Protein 1VPQ (pdb70)

Nearest PDB structures (foldseek):
  1vpq-assembly1_A  TM=1.004E+00  e=6.801E-57  Thermotoga maritima MSB8
  1ztv-assembly1_B  TM=8.414E-01  e=6.116E-22  Enterococcus faecalis V583
  1vpy-assembly1_A  TM=8.300E-01  e=2.290E-19  Enterococcus faecalis V583
  5zfs-assembly1_B  TM=4.602E-01  e=1.766E-02  Arthrobacter globiformis
  1svw-assembly2_B  TM=2.614E-01  e=6.737E-01  Bacillus subtilis

Radius of gyration: 17.65 Å; Cα contacts (8 Å, |Δi|>4): 467; chains: 1; bounding box: 38×47×42 Å

Sequence (260 aa):
HMVYVGTSGFSFEDWKGVVYPEHLKPSQFLKYYWAVLGFRIVELNFTYYTQPSWRSFVQMLRKTPPDFYFTVKTPGSVTHVLWKEGKDPKEDMENFTRQIEPLIEEQRLKMTLAQFPFSFKFSRKNVEYLEKLRESYPYELAVEFRHYSWDREETYEFLRNHGITFVVVDEPKLPGLFPYRPITTTDYAYFRFHGRNERWFEAEGEERYDYLYSEEELKTLFEDVVELSRRVKETYVFFNNCYKGQAAINALQFKKMLEE

B-factor: mean 32.44, std 4.58, range [10.15, 50.49]

Organism: Thermotoga maritima (strain ATCC 43589 / DSM 3109 / JCM 10099 / NBRC 100826 / MSB8) (NCBI:txid243274)

Solvent-accessible surface area: 12023 Å² total; per-residue (Å²): 141,97,33,14,11,0,0,16,13,4,29,55,112,71,0,47,44,70,21,3,59,115,174,29,78,79,94,33,3,3,134,48,0,61,52,92,18,28,2,100,0,0,6,7,63,46,28,230,182,42,127,12,47,67,60,57,0,53,132,43,4,114,128,12,36,122,66,2,39,0,0,1,48,6,44,44,33,0,7,69,60,20,35,119,99,67,112,77,0,27,132,51,0,107,97,17,20,62,81,3,53,52,2,37,126,107,142,25,22,43,1,0,0,0,10,0,19,75,50,0,96,50,43,181,61,16,34,75,8,1,58,63,0,43,126,14,1,100,77,74,0,0,0,0,2,20,11,134,30,1,47,104,103,88,2,8,89,25,0,117,120,57,39,0,0,2,1,0,1,1,3,4,123,46,118,20,12,4,40,39,94,53,57,36,11,34,57,42,1,0,0,4,0,1,0,58,24,148,87,4,99,128,25,141,62,61,87,65,34,61,54,85,3,52,61,142,26,0,46,89,6,42,55,44,0,52,59,20,8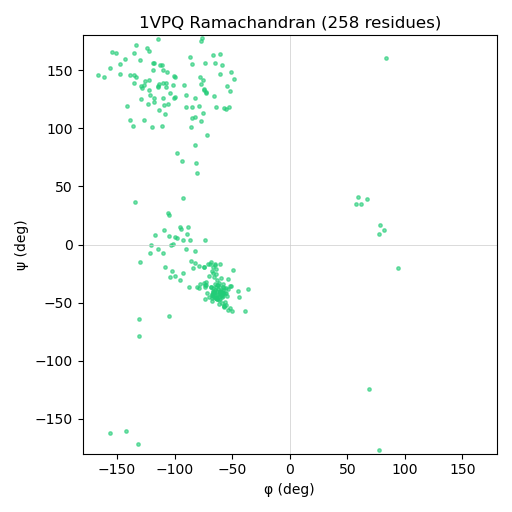,106,75,3,120,33,0,2,0,0,0,16,0,2,50,114,0,33,0,0,61,0,0,45,63,0,49,124,33,40,132,152

Foldseek 3Di:
DAEFFDAADQQDLLCDVPVNDVPDDSLCRVVCRCVPLNGQEYEYEADPPDPDHLVSCVVVVVVPDLRHAYEYEQDCCLAENCLVVVHFCQVSLVVVCVSCVVVVVSVRYDEYEREHDLPQADDPSSLVNVVSVLVSHPDAAEYHYFFCNQPDDVNLVSCLVSQHWYEQEAEAPDPGTHDGDLDGSHQEHEYEYQAHPPCLVPDDDLVNLQHADDPVVLVVVLVSQVVVCVSHPYYYYYYHSPRSHRRSVSSSSNVVVVVD

CATH classification: 3.20.20.410

Secondary structure (DSSP, 8-state):
-EEEEEEB-S--STTBTTTB-TT--GGGHHHHHHHTS---EEEE---SSSSS-HHHHHHHHTTS-TT-EEEEEPPHHHHHTHHHHT--SHHHHHHHHHHHHHHHHTT-EEEEEEE--TT----HHHHHHHHHHHHH--S-EEEE--BGGG-SHHHHHHHHHHTPEEEEEE----TTB-------SSSEEEEEE----TTTTT--GGGTT-----HHHHHHHHHHHHHHHTTSSEEEEEE---GGGHHHHHHHHHHHHHH-

Structure (mmCIF, N/CA/C/O backbone):
data_1VPQ
#
_entry.id   1VPQ
#
_cell.length_a   53.286
_cell.length_b   136.238
_cell.length_c   80.461
_cell.angle_alpha   90.00
_cell.angle_beta   90.00
_cell.angle_gamma   90.00
#
_symmetry.space_group_name_H-M   'C 2 2 21'
#
loop_
_entity.id
_entity.type
_entity.pdbx_description
1 polymer 'hypothetical protein TM1631'
2 non-polymer 'SULFATE ION'
3 water water
#
loop_
_atom_site.group_PDB
_atom_site.id
_atom_site.type_symbol
_atom_site.label_atom_id
_atom_site.label_alt_id
_atom_site.label_comp_id
_atom_site.label_asym_id
_atom_site.label_entity_id
_atom_site.label_seq_id
_atom_site.pdbx_PDB_ins_code
_atom_site.Cartn_x
_atom_site.Cartn_y
_atom_site.Cartn_z
_atom_site.occupancy
_atom_site.B_iso_or_equiv
_atom_site.auth_seq_id
_atom_site.auth_comp_id
_atom_site.auth_asym_id
_atom_site.auth_atom_id
_atom_site.pdbx_PDB_model_num
ATOM 1 N N . HIS A 1 12 ? 41.217 10.288 0.071 1.00 34.51 0 HIS A N 1
ATOM 2 C CA . HIS A 1 12 ? 40.360 10.773 -1.075 1.00 34.50 0 HIS A CA 1
ATOM 3 C C . HIS A 1 12 ? 38.914 10.263 -1.006 1.00 34.07 0 HIS A C 1
ATOM 4 O O . HIS A 1 12 ? 38.280 9.998 -2.030 1.00 34.19 0 HIS A O 1
ATOM 11 N N . MET A 1 13 ? 38.404 10.159 0.215 1.00 33.43 1 MET A N 1
ATOM 12 C CA . MET A 1 13 ? 37.059 9.678 0.487 1.00 33.13 1 MET A CA 1
ATOM 13 C C . MET A 1 13 ? 36.015 10.360 -0.405 1.00 32.26 1 MET A C 1
ATOM 14 O O . MET A 1 13 ? 36.123 11.546 -0.693 1.00 31.89 1 MET A O 1
ATOM 19 N N . VAL A 1 14 ? 35.012 9.604 -0.846 1.00 31.38 2 VAL A N 1
ATOM 20 C CA . VAL A 1 14 ? 33.837 10.188 -1.489 1.00 30.86 2 VAL A CA 1
ATOM 21 C C . VAL A 1 14 ? 32.606 9.866 -0.643 1.00 30.53 2 VAL A C 1
ATOM 22 O O . VAL A 1 14 ? 32.370 8.711 -0.329 1.00 30.37 2 VAL A O 1
ATOM 26 N N . TYR A 1 15 ? 31.843 10.890 -0.267 1.00 30.37 3 TYR A N 1
ATOM 27 C CA . TYR A 1 15 ? 30.586 10.708 0.485 1.00 30.25 3 TYR A CA 1
ATOM 28 C C . TYR A 1 15 ? 29.371 10.991 -0.387 1.00 30.18 3 TYR A C 1
ATOM 29 O O . TYR A 1 15 ? 29.123 12.139 -0.760 1.00 30.36 3 TYR A O 1
ATOM 38 N N . VAL A 1 16 ? 28.603 9.954 -0.689 1.00 30.17 4 VAL A N 1
ATOM 39 C CA . VAL A 1 16 ? 27.332 10.132 -1.398 1.00 30.19 4 VAL A CA 1
ATOM 40 C C . VAL A 1 16 ? 26.136 10.058 -0.430 1.00 30.42 4 VAL A C 1
ATOM 41 O O . VAL A 1 16 ? 26.087 9.215 0.480 1.00 30.32 4 VAL A O 1
ATOM 45 N N . GLY A 1 17 ? 25.189 10.968 -0.639 1.00 30.52 5 GLY A N 1
ATOM 46 C CA . GLY A 1 17 ? 23.923 10.971 0.072 1.00 30.58 5 GLY A CA 1
ATOM 47 C C . GLY A 1 17 ? 22.862 11.704 -0.729 1.00 30.85 5 GLY A C 1
ATOM 48 O O . GLY A 1 17 ? 23.010 11.898 -1.936 1.00 30.45 5 GLY A O 1
ATOM 49 N N . THR A 1 18 ? 21.788 12.097 -0.048 1.00 31.28 6 THR A N 1
ATOM 50 C CA . THR A 1 18 ? 20.683 12.837 -0.659 1.00 31.71 6 THR A CA 1
ATOM 51 C C . THR A 1 18 ? 20.446 14.185 0.029 1.00 31.97 6 THR A C 1
ATOM 52 O O . THR A 1 18 ? 20.960 14.448 1.117 1.00 31.55 6 THR A O 1
ATOM 56 N N . SER A 1 19 ? 19.660 15.036 -0.626 1.00 32.55 7 SER A N 1
ATOM 57 C CA . SER A 1 19 ? 19.251 16.311 -0.041 1.00 33.08 7 SER A CA 1
ATOM 58 C C . SER A 1 19 ? 18.014 16.066 0.801 1.00 33.30 7 SER A C 1
ATOM 59 O O . SER A 1 19 ? 16.905 15.949 0.275 1.00 33.17 7 SER A O 1
ATOM 62 N N . GLY A 1 20 ? 18.220 15.981 2.110 1.00 33.54 8 GLY A N 1
ATOM 63 C CA . GLY A 1 20 ? 17.157 15.630 3.039 1.00 33.84 8 GLY A CA 1
ATOM 64 C C . GLY A 1 20 ? 16.987 14.126 3.130 1.00 34.01 8 GLY A C 1
ATOM 65 O O . GLY A 1 20 ? 17.432 13.376 2.254 1.00 34.09 8 GLY A O 1
ATOM 66 N N . PHE A 1 21 ? 16.355 13.699 4.214 1.00 34.19 9 PHE A N 1
ATOM 67 C CA . PHE A 1 21 ? 16.019 12.293 4.449 1.00 34.19 9 PHE A CA 1
ATOM 68 C C . PHE A 1 21 ? 14.548 12.104 4.848 1.00 34.17 9 PHE A C 1
ATOM 69 O O . PHE A 1 21 ? 14.044 10.990 4.815 1.00 34.42 9 PHE A O 1
ATOM 77 N N . SER A 1 22 ? 13.877 13.189 5.233 1.00 34.26 10 SER A N 1
ATOM 78 C CA . SER A 1 22 ? 12.560 13.126 5.870 1.00 34.22 10 SER A CA 1
ATOM 79 C C . SER A 1 22 ? 11.439 13.376 4.862 1.00 34.25 10 SER A C 1
ATOM 80 O O . SER A 1 22 ? 10.881 14.470 4.790 1.00 34.18 10 SER A O 1
ATOM 83 N N . PHE A 1 23 ? 11.125 12.341 4.085 1.00 34.41 11 PHE A N 1
ATOM 84 C CA . PHE A 1 23 ? 10.082 12.394 3.057 1.00 34.37 11 PHE A CA 1
ATOM 85 C C . PHE A 1 23 ? 9.119 11.221 3.217 1.00 34.30 11 PHE A C 1
ATOM 86 O O . PHE A 1 23 ? 9.550 10.092 3.444 1.00 34.44 11 PHE A O 1
ATOM 94 N N . GLU A 1 24 ? 7.822 11.495 3.091 1.00 34.11 12 GLU A N 1
ATOM 95 C CA . GLU A 1 24 ? 6.787 10.457 3.107 1.00 34.04 12 GLU A CA 1
ATOM 96 C C . GLU A 1 24 ? 6.661 9.770 1.739 1.00 33.64 12 GLU A C 1
ATOM 97 O O . GLU A 1 24 ? 6.400 8.574 1.668 1.00 33.44 12 GLU A O 1
ATOM 103 N N . ASP A 1 25 ? 6.820 10.548 0.668 1.00 33.30 13 ASP A N 1
ATOM 104 C CA . ASP A 1 25 ? 7.062 10.039 -0.698 1.00 33.09 13 ASP A CA 1
ATOM 105 C C . ASP A 1 25 ? 7.943 8.783 -0.765 1.00 32.59 13 ASP A C 1
ATOM 106 O O . ASP A 1 25 ? 7.703 7.913 -1.610 1.00 32.57 13 ASP A O 1
ATOM 111 N N . TRP A 1 26 ? 8.973 8.724 0.090 1.00 31.73 14 TRP A N 1
ATOM 112 C CA . TRP A 1 26 ? 9.939 7.607 0.114 1.00 31.40 14 TRP A CA 1
ATOM 113 C C . TRP A 1 26 ? 9.389 6.302 0.729 1.00 31.18 14 TRP A C 1
ATOM 114 O O . TRP A 1 26 ? 9.948 5.227 0.502 1.00 30.63 14 TRP A O 1
ATOM 125 N N . LYS A 1 27 ? 8.307 6.393 1.503 1.00 31.12 15 LYS A N 1
ATOM 126 C CA . LYS A 1 27 ? 7.645 5.199 2.031 1.00 31.16 15 LYS A CA 1
ATOM 127 C C . LYS A 1 27 ? 7.034 4.381 0.896 1.00 31.23 15 LYS A C 1
ATOM 128 O O . LYS A 1 27 ? 6.265 4.916 0.091 1.00 31.63 15 LYS A O 1
ATOM 133 N N . GLY A 1 28 ? 7.354 3.086 0.857 1.00 31.05 16 GLY A N 1
ATOM 134 C CA . GLY A 1 28 ? 6.913 2.198 -0.226 1.00 30.97 16 GLY A CA 1
ATOM 135 C C . GLY A 1 28 ? 7.734 2.356 -1.498 1.00 31.02 16 GLY A C 1
ATOM 136 O O . GLY A 1 28 ? 7.308 1.938 -2.587 1.00 30.75 16 GLY A O 1
ATOM 137 N N . VAL A 1 29 ? 8.907 2.974 -1.349 1.00 30.95 17 VAL A N 1
ATOM 138 C CA . VAL A 1 29 ? 9.857 3.161 -2.430 1.00 30.74 17 VAL A CA 1
ATOM 139 C C . VAL A 1 29 ? 11.204 2.702 -1.882 1.00 30.84 17 VAL A C 1
ATOM 140 O O . VAL A 1 29 ? 11.612 1.581 -2.157 1.00 30.71 17 VAL A O 1
ATOM 144 N N . VAL A 1 30 ? 11.865 3.535 -1.081 1.00 31.00 18 VAL A N 1
ATOM 145 C CA . VAL A 1 30 ? 13.111 3.126 -0.405 1.00 31.36 18 VAL A CA 1
ATOM 146 C C . VAL A 1 30 ? 12.946 2.925 1.093 1.00 31.42 18 VAL A C 1
ATOM 147 O O . VAL A 1 30 ? 13.782 2.278 1.723 1.00 31.86 18 VAL A O 1
ATOM 151 N N . TYR A 1 31 ? 11.892 3.495 1.667 1.00 31.40 19 TYR A N 1
ATOM 152 C CA . TYR A 1 31 ? 11.530 3.219 3.053 1.00 31.37 19 TYR A CA 1
ATOM 153 C C . TYR A 1 31 ? 10.398 2.188 3.088 1.00 31.51 19 TYR A C 1
ATOM 154 O O . TYR A 1 31 ? 9.506 2.209 2.226 1.00 31.44 19 TYR A O 1
ATOM 163 N N . PRO A 1 32 ? 10.411 1.293 4.100 1.00 31.45 20 PRO A N 1
ATOM 164 C CA . PRO A 1 32 ? 9.300 0.366 4.218 1.00 31.43 20 PRO A CA 1
ATOM 165 C C . PRO A 1 32 ? 7.998 1.128 4.413 1.00 31.53 20 PRO A C 1
ATOM 166 O O . PRO A 1 32 ? 7.991 2.193 5.032 1.00 31.36 20 PRO A O 1
ATOM 170 N N . GLU A 1 33 ? 6.915 0.583 3.873 1.00 31.78 21 GLU A N 1
ATOM 171 C CA . GLU A 1 33 ? 5.588 1.191 3.978 1.00 32.04 21 GLU A CA 1
ATOM 172 C C . GLU A 1 33 ? 5.281 1.704 5.384 1.00 32.20 21 GLU A C 1
ATOM 173 O O . GLU A 1 33 ? 4.796 2.821 5.557 1.00 32.11 21 GLU A O 1
ATOM 179 N N . HIS A 1 34 ? 5.592 0.878 6.380 1.00 32.51 22 HIS A N 1
ATOM 180 C CA . HIS A 1 34 ? 5.172 1.116 7.758 1.00 32.73 22 HIS A CA 1
ATOM 181 C C . HIS A 1 34 ? 6.311 1.595 8.676 1.00 32.40 22 HIS A C 1
ATOM 182 O O . HIS A 1 34 ? 6.254 1.379 9.895 1.00 32.27 22 HIS A O 1
ATOM 189 N N . LEU A 1 35 ? 7.325 2.251 8.099 1.00 31.94 23 LEU A N 1
ATOM 190 C CA . LEU A 1 35 ? 8.394 2.883 8.888 1.00 31.49 23 LEU A CA 1
ATOM 191 C C . LEU A 1 35 ? 7.865 4.168 9.539 1.00 31.25 23 LEU A C 1
ATOM 192 O O . LEU A 1 35 ? 7.183 4.956 8.892 1.00 31.30 23 LEU A O 1
ATOM 197 N N . LYS A 1 36 ? 8.142 4.359 10.828 1.00 30.81 24 LYS A N 1
ATOM 198 C CA . LYS A 1 36 ? 7.741 5.591 11.518 1.00 30.37 24 LYS A CA 1
ATOM 199 C C . LYS A 1 36 ? 8.714 6.694 11.129 1.00 30.08 24 LYS A C 1
ATOM 200 O O . LYS A 1 36 ? 9.903 6.411 10.939 1.00 30.14 24 LYS A O 1
ATOM 203 N N . PRO A 1 37 ? 8.223 7.946 10.996 1.00 29.65 25 PRO A N 1
ATOM 204 C CA . PRO A 1 37 ? 9.087 9.062 10.589 1.00 29.36 25 PRO A CA 1
ATOM 205 C C . PRO A 1 37 ? 10.259 9.327 11.539 1.00 29.17 25 PRO A C 1
ATOM 206 O O . PRO A 1 37 ? 11.314 9.800 11.106 1.00 28.86 25 PRO A O 1
ATOM 210 N N . SER A 1 38 ? 10.069 9.005 12.816 1.00 29.02 26 SER A N 1
ATOM 211 C CA . SER A 1 38 ? 11.127 9.129 13.825 1.00 29.00 26 SER A CA 1
ATOM 212 C C . SER A 1 38 ? 12.283 8.138 13.626 1.00 28.86 26 SER A C 1
ATOM 213 O O . SER A 1 38 ? 13.343 8.305 14.224 1.00 28.84 26 SER A O 1
ATOM 216 N N . GLN A 1 39 ? 12.068 7.110 12.801 1.00 28.79 27 GLN A N 1
ATOM 217 C CA . GLN A 1 39 ? 13.110 6.127 12.465 1.00 28.59 27 GLN A CA 1
ATOM 218 C C . GLN A 1 39 ? 13.678 6.319 11.054 1.00 28.41 27 GLN A C 1
ATOM 219 O O . GLN A 1 39 ? 14.460 5.496 10.586 1.00 28.19 27 GLN A O 1
ATOM 221 N N . PHE A 1 40 ? 13.289 7.408 10.390 1.00 28.38 28 PHE A N 1
ATOM 222 C CA . PHE A 1 40 ? 13.775 7.718 9.043 1.00 28.43 28 PHE A CA 1
ATOM 223 C C . PHE A 1 40 ? 15.289 7.905 9.014 1.00 28.38 28 PHE A C 1
ATOM 224 O O . PHE A 1 40 ? 15.967 7.371 8.136 1.00 28.39 28 PHE A O 1
ATOM 232 N N . LEU A 1 41 ? 15.810 8.689 9.9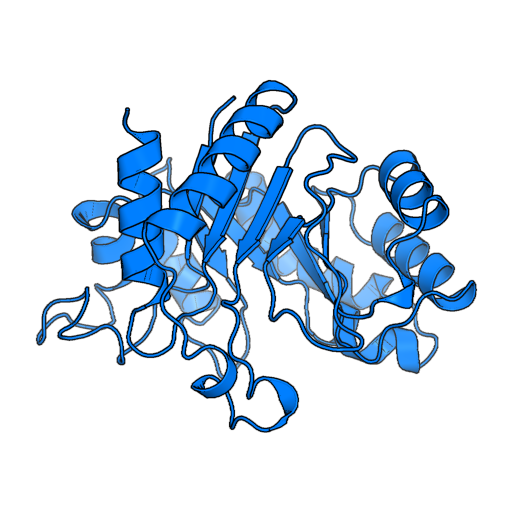53 1.00 28.26 29 LEU A N 1
ATOM 233 C CA . LEU A 1 41 ? 17.237 8.991 9.968 1.00 28.24 29 LEU A CA 1
ATOM 234 C C . LEU A 1 41 ? 18.068 7.738 10.263 1.00 28.03 29 LEU A C 1
ATOM 235 O O . LEU A 1 41 ? 19.074 7.506 9.611 1.00 27.43 29 LEU A O 1
ATOM 240 N N . LYS A 1 42 ? 17.639 6.945 11.243 1.00 28.19 30 LYS A N 1
ATOM 241 C CA . LYS A 1 42 ? 18.309 5.683 11.556 1.00 28.44 30 LYS A CA 1
ATOM 242 C C . LYS A 1 42 ? 18.297 4.736 10.355 1.00 28.59 30 LYS A C 1
ATOM 243 O O . LYS A 1 42 ? 19.317 4.123 10.042 1.00 28.60 30 LYS A O 1
ATOM 249 N N . TYR A 1 43 ? 17.153 4.636 9.681 1.00 28.65 31 TYR A N 1
ATOM 250 C CA . TYR A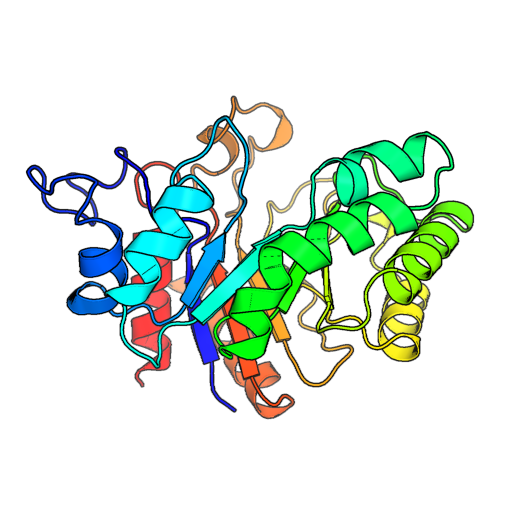 1 43 ? 17.037 3.798 8.484 1.00 28.94 31 TYR A CA 1
ATOM 251 C C . TYR A 1 43 ? 17.942 4.299 7.361 1.00 28.91 31 TYR A C 1
ATOM 252 O O . TYR A 1 43 ? 18.551 3.511 6.646 1.00 29.20 31 TYR A O 1
ATOM 261 N N . TYR A 1 44 ? 18.011 5.614 7.215 1.00 28.81 32 TYR A N 1
ATOM 262 C CA . TYR A 1 44 ? 18.878 6.262 6.240 1.00 28.63 32 TYR A CA 1
ATOM 263 C C . TYR A 1 44 ? 20.365 5.856 6.392 1.00 28.74 32 TYR A C 1
ATOM 264 O O . TYR A 1 44 ? 20.989 5.426 5.419 1.00 28.50 32 TYR A O 1
ATOM 273 N N . TRP A 1 45 ? 20.922 5.977 7.599 1.00 28.89 33 TRP A N 1
ATOM 274 C CA . TRP A 1 45 ? 22.353 5.678 7.815 1.00 29.03 33 TRP A CA 1
ATOM 275 C C . TRP A 1 45 ? 22.660 4.210 8.139 1.00 29.04 33 TRP A C 1
ATOM 276 O O . TRP A 1 45 ? 23.707 3.694 7.719 1.00 29.02 33 TRP A O 1
ATOM 287 N N . ALA A 1 46 ? 21.776 3.549 8.890 1.00 28.76 34 ALA A N 1
ATOM 288 C CA . ALA A 1 46 ? 22.027 2.170 9.349 1.00 28.65 34 ALA A CA 1
ATOM 289 C C . ALA A 1 46 ? 21.760 1.115 8.277 1.00 28.63 34 ALA A C 1
ATOM 290 O O . ALA A 1 46 ? 22.488 0.130 8.186 1.00 28.69 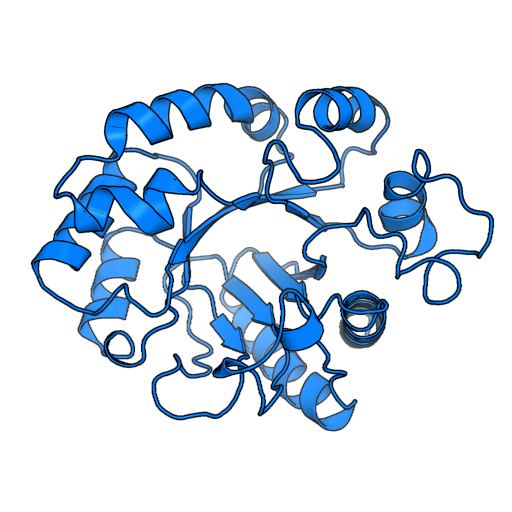34 ALA A O 1
ATOM 292 N N . VAL A 1 47 ? 20.720 1.332 7.476 1.00 28.79 35 VAL A N 1
ATOM 293 C CA . VAL A 1 47 ? 20.275 0.361 6.471 1.00 28.94 35 VAL A CA 1
ATOM 294 C C . VAL A 1 47 ? 20.672 0.790 5.051 1.00 29.28 35 VAL A C 1
ATOM 295 O O . VAL A 1 47 ? 21.430 0.091 4.389 1.00 29.40 35 VAL A O 1
ATOM 299 N N . LEU A 1 48 ? 20.178 1.935 4.585 1.00 29.75 36 LEU A N 1
ATOM 300 C CA . LEU A 1 48 ? 20.542 2.432 3.250 1.00 30.05 36 LEU A CA 1
ATOM 301 C C . LEU A 1 48 ? 22.034 2.766 3.141 1.00 30.27 36 LEU A C 1
ATOM 302 O O . LEU A 1 48 ? 22.579 2.826 2.039 1.00 30.59 36 LEU A O 1
ATOM 307 N N . GLY A 1 49 ? 22.690 2.992 4.276 1.00 30.37 37 GLY A N 1
ATOM 308 C CA . GLY A 1 49 ? 24.163 3.031 4.331 1.00 30.28 37 GLY A CA 1
ATOM 309 C C . GLY A 1 49 ? 24.809 4.342 3.919 1.00 30.33 37 GLY A C 1
ATOM 310 O O . GLY A 1 49 ? 26.023 4.408 3.722 1.00 30.18 37 GLY A O 1
ATOM 311 N N . PHE A 1 50 ? 24.001 5.389 3.795 1.00 30.33 38 PHE A N 1
ATOM 312 C CA . PHE A 1 50 ? 24.511 6.726 3.504 1.00 30.38 38 PHE A CA 1
ATOM 313 C C . PHE A 1 50 ? 25.206 7.320 4.726 1.00 30.70 38 PHE A C 1
ATOM 314 O O . PHE A 1 50 ? 24.639 7.322 5.819 1.00 31.10 38 PHE A O 1
ATOM 322 N N . ARG A 1 51 ? 26.416 7.844 4.525 1.00 30.73 39 ARG A N 1
ATOM 323 C CA . ARG A 1 51 ? 27.238 8.393 5.607 1.00 30.71 39 ARG A CA 1
ATOM 324 C C . ARG A 1 51 ? 27.170 9.925 5.682 1.00 30.03 39 ARG A C 1
ATOM 325 O O . ARG A 1 51 ? 27.890 10.550 6.450 1.00 29.53 39 ARG A O 1
ATOM 333 N N . ILE A 1 52 ? 26.299 10.523 4.876 1.00 29.78 40 ILE A N 1
ATOM 334 C CA . ILE A 1 52 ? 26.180 11.974 4.806 1.00 29.29 40 ILE A CA 1
ATOM 335 C C . ILE A 1 52 ? 24.791 12.352 4.296 1.00 29.20 40 ILE A C 1
ATOM 336 O O . ILE A 1 52 ? 24.153 11.581 3.571 1.00 29.00 40 ILE A O 1
ATOM 341 N N . VAL A 1 53 ? 24.327 13.530 4.697 1.00 28.87 41 VAL A N 1
ATOM 342 C CA . VAL A 1 53 ? 23.084 14.084 4.181 1.00 28.89 41 VAL A CA 1
ATOM 343 C C . VAL A 1 53 ? 23.232 15.599 4.143 1.00 28.98 41 VAL A C 1
ATOM 344 O O . VAL A 1 53 ? 23.926 16.176 4.972 1.00 28.99 41 VAL A O 1
ATOM 348 N N . GLU A 1 54 ? 22.604 16.224 3.154 1.00 29.19 42 GLU A N 1
ATOM 349 C CA . GLU A 1 54 ? 22.600 17.673 2.999 1.00 29.08 42 GLU A CA 1
ATOM 350 C C . GLU A 1 54 ? 21.274 18.224 3.517 1.00 29.35 42 GLU A C 1
ATOM 351 O O . GLU A 1 54 ? 20.214 17.795 3.078 1.00 28.81 42 GLU A O 1
ATOM 357 N N . LEU A 1 55 ? 21.342 19.190 4.433 1.00 29.92 43 LEU A N 1
ATOM 358 C CA . LEU A 1 55 ? 20.149 19.690 5.121 1.00 30.25 43 LEU A CA 1
ATOM 359 C C . LEU A 1 55 ? 19.851 21.176 4.893 1.00 30.55 43 LEU A C 1
ATOM 360 O O . LEU A 1 55 ? 20.745 21.985 4.662 1.00 30.47 43 LEU A O 1
ATOM 365 N N . ASN A 1 56 ? 18.564 21.505 4.953 1.00 30.87 44 ASN A N 1
ATOM 366 C CA . ASN A 1 56 ? 18.098 22.878 4.891 1.00 31.09 44 ASN A CA 1
ATOM 367 C C . ASN A 1 56 ? 17.026 23.076 5.951 1.00 31.35 44 ASN A C 1
ATOM 368 O O . ASN A 1 56 ? 15.874 22.674 5.771 1.00 31.46 44 ASN A O 1
ATOM 373 N N . PHE A 1 57 ? 17.418 23.701 7.056 1.00 31.62 45 PHE A N 1
ATOM 374 C CA . PHE A 1 57 ? 16.527 23.897 8.187 1.00 31.68 45 PHE A CA 1
ATOM 375 C C . PHE A 1 57 ? 15.691 25.134 7.980 1.00 31.99 45 PHE A C 1
ATOM 376 O O . PHE A 1 57 ? 16.219 26.235 7.864 1.00 32.20 45 PHE A O 1
ATOM 384 N N . THR A 1 58 ? 14.382 24.939 7.916 1.00 32.37 46 THR A N 1
ATOM 385 C CA . THR A 1 58 ? 13.439 26.043 7.856 1.00 32.62 46 THR A CA 1
ATOM 386 C C . THR A 1 58 ? 12.355 25.771 8.894 1.00 33.13 46 THR A C 1
ATOM 387 O O . THR A 1 58 ? 12.481 24.842 9.693 1.00 33.15 46 THR A O 1
ATOM 391 N N . TYR A 1 59 ? 11.295 26.574 8.880 1.00 33.78 47 TYR A N 1
ATOM 392 C CA . TYR A 1 59 ? 10.140 26.350 9.752 1.00 34.28 47 TYR A CA 1
ATOM 393 C C . TYR A 1 59 ? 9.019 25.622 9.013 1.00 34.47 47 TYR A C 1
ATOM 394 O O . TYR A 1 59 ? 7.928 25.451 9.548 1.00 34.54 47 TYR A O 1
ATOM 403 N N . TYR A 1 60 ? 9.297 25.210 7.779 1.00 34.88 48 TYR A N 1
ATOM 404 C CA . TYR A 1 60 ? 8.375 24.394 6.982 1.00 35.19 48 TYR A CA 1
ATOM 405 C C . TYR A 1 60 ? 8.981 23.044 6.581 1.00 35.51 48 TYR A C 1
ATOM 406 O O . TYR A 1 60 ? 8.313 22.243 5.932 1.00 35.62 48 TYR A O 1
ATOM 415 N N . THR A 1 61 ? 10.229 22.788 6.974 1.00 35.92 49 THR A N 1
ATOM 416 C CA . THR A 1 61 ? 10.912 21.532 6.625 1.00 36.33 49 THR A CA 1
ATOM 417 C C . THR A 1 61 ? 11.131 20.614 7.835 1.00 36.62 49 THR A C 1
ATOM 418 O O . THR A 1 61 ? 11.207 21.076 8.983 1.00 36.57 49 THR A O 1
ATOM 422 N N . GLN A 1 62 ? 11.234 19.315 7.548 1.00 36.95 50 GLN A N 1
ATOM 423 C CA . GLN A 1 62 ? 11.568 18.299 8.542 1.00 37.12 50 GLN A CA 1
ATOM 424 C C . GLN A 1 62 ? 12.969 17.764 8.258 1.00 37.16 50 GLN A C 1
ATOM 425 O O . GLN A 1 62 ? 13.314 17.546 7.099 1.00 37.02 50 GLN A O 1
ATOM 431 N N . PRO A 1 63 ? 13.785 17.542 9.311 1.00 37.45 51 PRO A N 1
ATOM 432 C CA . PRO A 1 63 ? 13.463 17.709 10.732 1.00 37.55 51 PRO A CA 1
ATOM 433 C C . PRO A 1 63 ? 13.700 19.151 11.185 1.00 37.61 51 PRO A C 1
ATOM 434 O O . PRO A 1 63 ? 14.421 19.895 10.510 1.00 37.64 51 PRO A O 1
ATOM 438 N N . SER A 1 64 ? 13.100 19.542 12.307 1.00 37.63 52 SER A N 1
ATOM 439 C CA . SER A 1 64 ? 13.409 20.843 12.905 1.00 37.65 52 SER A CA 1
ATOM 440 C C . SER A 1 64 ? 14.856 20.821 13.390 1.00 37.72 52 SER A C 1
ATOM 441 O O . SER A 1 64 ? 15.457 19.756 13.512 1.00 37.84 52 SER A O 1
ATOM 444 N N . TRP A 1 65 ? 15.420 21.995 13.645 1.00 37.83 53 TRP A N 1
ATOM 445 C CA . TRP A 1 65 ? 16.799 22.082 14.131 1.00 37.90 53 TRP A CA 1
ATOM 446 C C . TRP A 1 65 ? 16.915 21.410 15.501 1.00 38.06 53 TRP A C 1
ATOM 447 O O . TRP A 1 65 ? 17.816 20.604 15.724 1.00 37.91 53 TRP A O 1
ATOM 458 N N . ARG A 1 66 ? 15.983 21.729 16.396 1.00 38.44 54 ARG A N 1
ATOM 459 C CA . ARG A 1 66 ? 15.947 21.146 17.739 1.00 38.79 54 ARG A CA 1
ATOM 460 C C . ARG A 1 66 ? 15.878 19.622 17.688 1.00 39.13 54 ARG A C 1
ATOM 461 O O . ARG A 1 66 ? 16.705 18.935 18.291 1.00 38.97 54 ARG A O 1
ATOM 463 N N . SER A 1 67 ? 14.898 19.108 16.950 1.00 39.69 55 SER A N 1
ATOM 464 C CA . SER A 1 67 ? 14.690 17.662 16.822 1.00 40.16 55 SER A CA 1
ATOM 465 C C . SER A 1 67 ? 15.849 16.954 16.139 1.00 40.49 55 SER A C 1
ATOM 466 O O . SER A 1 67 ? 16.053 15.764 16.352 1.00 40.53 55 SER A O 1
ATOM 469 N N . PHE A 1 68 ? 16.600 17.678 15.316 1.00 41.01 56 PHE A N 1
ATOM 470 C CA . PHE A 1 68 ? 17.804 17.124 14.699 1.00 41.44 56 PHE A CA 1
ATOM 471 C C . PHE A 1 68 ? 18.950 16.998 15.708 1.00 41.66 56 PHE A C 1
ATOM 472 O O . PHE A 1 68 ? 19.601 15.959 15.785 1.00 41.58 56 PHE A O 1
ATOM 480 N N . VAL A 1 69 ? 19.180 18.059 16.476 1.00 42.05 57 VAL A N 1
ATOM 481 C CA . VAL A 1 69 ? 20.271 18.105 17.455 1.00 42.41 57 VAL A CA 1
ATOM 482 C C . VAL A 1 69 ? 20.083 17.085 18.605 1.00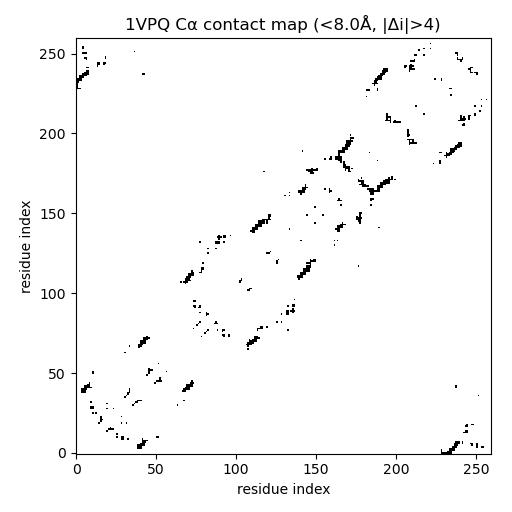 42.72 57 VAL A C 1
ATOM 483 O O . VAL A 1 69 ? 21.062 16.526 19.114 1.00 42.96 57 VAL A O 1
ATOM 487 N N . GLN A 1 70 ? 18.837 16.840 19.003 1.00 42.92 58 GLN A N 1
ATOM 488 C CA . GLN A 1 70 ? 18.530 15.796 19.992 1.00 43.05 58 GLN A CA 1
ATOM 489 C C . GLN A 1 70 ? 18.711 14.394 19.396 1.00 43.14 58 GLN A C 1
ATOM 490 O O . GLN A 1 70 ? 19.245 13.492 20.040 1.00 43.16 58 GLN A O 1
ATOM 496 N N . MET A 1 71 ? 18.263 14.234 18.155 1.00 43.35 59 MET A N 1
ATOM 497 C CA . MET A 1 71 ? 18.355 12.967 17.420 1.00 43.60 59 MET A CA 1
ATOM 498 C C . MET A 1 71 ? 19.802 12.641 17.013 1.00 43.53 59 MET A C 1
ATOM 499 O O . MET A 1 71 ? 20.122 11.501 16.675 1.00 43.48 59 MET A O 1
ATOM 504 N N . LEU A 1 72 ? 20.661 13.657 17.053 1.00 43.54 60 LEU A N 1
ATOM 505 C CA . LEU A 1 72 ? 22.080 13.537 16.694 1.00 43.41 60 LEU A CA 1
ATOM 506 C C . LEU A 1 72 ? 22.879 12.807 17.776 1.00 43.15 60 LEU A C 1
ATOM 507 O O . LEU A 1 72 ? 23.841 12.094 17.479 1.00 43.07 60 LEU A O 1
ATOM 512 N N . ARG A 1 73 ? 22.468 13.004 19.028 1.00 42.83 61 ARG A N 1
ATOM 513 C CA . ARG A 1 73 ? 23.028 12.298 20.186 1.00 42.60 61 ARG A CA 1
ATOM 514 C C . ARG A 1 73 ? 22.852 10.764 20.112 1.00 42.44 61 ARG A C 1
ATOM 515 O O . ARG A 1 73 ? 23.519 10.025 20.847 1.00 42.35 61 ARG A O 1
ATOM 518 N N . LYS A 1 74 ? 21.953 10.301 19.236 1.00 42.13 62 LYS A N 1
ATOM 519 C CA . LYS A 1 74 ? 21.696 8.867 19.019 1.00 41.78 62 LYS A CA 1
ATOM 520 C C . LYS A 1 74 ? 22.226 8.392 17.662 1.00 41.42 62 LYS A C 1
ATOM 521 O O . LYS A 1 74 ? 21.907 7.290 17.217 1.00 41.44 62 LYS A O 1
ATOM 525 N N . THR A 1 75 ? 23.036 9.231 17.021 1.00 41.11 63 THR A N 1
ATOM 526 C CA . THR A 1 75 ? 23.610 8.947 15.704 1.00 40.88 63 THR A CA 1
ATOM 527 C C . THR A 1 75 ? 25.093 8.639 15.878 1.00 40.46 63 THR A C 1
ATOM 528 O O . THR A 1 75 ? 25.765 9.309 16.661 1.00 40.68 63 THR A O 1
ATOM 532 N N . PRO A 1 76 ? 25.617 7.629 15.154 1.00 39.86 64 PRO A N 1
ATOM 533 C CA . PRO A 1 76 ? 27.024 7.259 15.335 1.00 39.41 64 PRO A CA 1
ATOM 534 C C . PRO A 1 76 ? 28.011 8.358 14.921 1.00 38.95 64 PRO A C 1
ATOM 535 O O . PRO A 1 76 ? 27.667 9.200 14.094 1.00 38.75 64 PRO A O 1
ATOM 539 N N . PRO A 1 77 ? 29.237 8.333 15.483 1.00 38.40 65 PRO A N 1
ATOM 540 C CA . PRO A 1 77 ? 30.287 9.321 15.198 1.00 38.03 65 PRO A CA 1
ATOM 541 C C . PRO A 1 77 ? 30.594 9.561 13.715 1.00 37.64 65 PRO A C 1
ATOM 542 O O . PRO A 1 77 ? 30.905 10.688 13.330 1.00 37.52 65 PRO A O 1
ATOM 546 N N . ASP A 1 78 ? 30.519 8.512 12.900 1.00 37.29 66 ASP A N 1
ATOM 547 C CA . ASP A 1 78 ? 30.857 8.611 11.473 1.00 37.09 66 ASP A CA 1
ATOM 548 C C . ASP A 1 78 ? 29.635 8.912 10.595 1.00 36.46 66 ASP A C 1
ATOM 549 O O . ASP A 1 78 ? 29.492 8.362 9.503 1.00 36.82 66 ASP A O 1
ATOM 554 N N . PHE A 1 79 ? 28.750 9.780 11.075 1.00 35.59 67 PHE A N 1
ATOM 555 C CA . PHE A 1 79 ? 27.691 10.323 10.236 1.00 34.75 67 PHE A CA 1
ATOM 556 C C . PHE A 1 79 ? 27.830 11.834 10.205 1.00 34.26 67 PHE A C 1
ATOM 557 O O . PHE A 1 79 ? 27.912 12.480 11.249 1.00 34.05 67 PHE A O 1
ATOM 565 N N . TYR A 1 80 ? 27.851 12.375 8.990 1.00 33.75 68 TYR A N 1
ATOM 566 C CA . TYR A 1 80 ? 28.179 13.769 8.743 1.00 33.34 68 TYR A CA 1
ATOM 567 C C . TYR A 1 80 ? 27.070 14.458 7.984 1.00 33.20 68 TYR A C 1
ATOM 568 O O . TYR A 1 80 ? 26.166 13.818 7.464 1.00 32.82 68 TYR A O 1
ATOM 577 N N . PHE A 1 81 ? 27.147 15.775 7.901 1.00 33.16 69 PHE A N 1
ATOM 578 C CA . PHE A 1 81 ? 26.206 16.492 7.066 1.00 33.27 69 PHE A CA 1
ATOM 579 C C . PHE A 1 81 ? 26.772 17.787 6.512 1.00 32.56 69 PHE A C 1
ATOM 580 O O . PHE A 1 81 ? 27.829 18.249 6.936 1.00 32.35 69 PHE A O 1
ATOM 588 N N . THR A 1 82 ? 26.078 18.309 5.504 1.00 32.17 70 THR A N 1
ATOM 589 C CA . THR A 1 82 ? 26.301 19.649 4.971 1.00 31.76 70 THR A CA 1
ATOM 590 C C . THR A 1 82 ? 25.016 20.444 5.157 1.00 31.78 70 THR A C 1
ATOM 591 O O . THR A 1 82 ? 23.929 19.866 5.273 1.00 31.79 70 THR A O 1
ATOM 595 N N . VAL A 1 83 ? 25.135 21.767 5.194 1.00 31.58 71 VAL A N 1
ATOM 596 C CA . VAL A 1 83 ? 23.998 22.621 5.550 1.00 31.65 71 VAL A CA 1
ATOM 597 C C . VAL A 1 83 ? 23.885 23.815 4.613 1.00 31.42 71 VAL A C 1
ATOM 598 O O . VAL A 1 83 ? 24.887 24.431 4.265 1.00 31.10 71 VAL A O 1
ATOM 602 N N . LYS A 1 84 ? 22.653 24.145 4.228 1.00 31.16 72 LYS A N 1
ATOM 603 C CA . LYS A 1 84 ? 22.391 25.365 3.471 1.00 31.04 72 LYS A CA 1
ATOM 604 C C . LYS A 1 84 ? 22.420 26.590 4.392 1.00 30.84 72 LYS A C 1
ATOM 605 O O . LYS A 1 84 ? 21.888 26.549 5.508 1.00 30.92 72 LYS A O 1
ATOM 611 N N . THR A 1 85 ? 23.034 27.675 3.913 1.00 30.49 73 THR A N 1
ATOM 612 C CA . THR A 1 85 ? 22.979 28.976 4.590 1.00 30.19 73 THR A CA 1
ATOM 613 C C . THR A 1 85 ? 21.522 29.423 4.668 1.00 29.99 73 THR A C 1
ATOM 614 O O . THR A 1 85 ? 20.674 28.902 3.933 1.00 29.21 73 THR A O 1
ATOM 618 N N . PRO A 1 86 ? 21.223 30.411 5.538 1.00 30.01 74 PRO A N 1
ATOM 619 C CA . PRO A 1 86 ? 19.852 30.930 5.556 1.00 29.80 74 PRO A CA 1
ATOM 620 C C . PRO A 1 86 ? 19.449 31.484 4.188 1.00 29.79 74 PRO A C 1
ATOM 621 O O . PRO A 1 86 ? 20.317 31.863 3.391 1.00 29.98 74 PRO A O 1
ATOM 625 N N . GLY A 1 87 ? 18.147 31.494 3.925 1.00 29.72 75 GLY A N 1
ATOM 626 C CA . GLY A 1 87 ? 17.595 31.955 2.652 1.00 29.70 75 GLY A CA 1
ATOM 627 C C . GLY A 1 87 ? 17.838 33.420 2.341 1.00 29.43 75 GLY A C 1
ATOM 628 O O . GLY A 1 87 ? 17.947 33.792 1.180 1.00 29.79 75 GLY A O 1
ATOM 629 N N . SER A 1 88 ? 17.916 34.250 3.373 1.00 29.07 76 SER A N 1
ATOM 630 C CA . SER A 1 88 ? 18.255 35.670 3.216 1.00 29.07 76 SER A CA 1
ATOM 631 C C . SER A 1 88 ? 19.613 35.880 2.533 1.00 29.31 76 SER A C 1
ATOM 632 O O . SER A 1 88 ? 19.782 36.765 1.691 1.00 28.79 76 SER A O 1
ATOM 635 N N . VAL A 1 89 ? 20.579 35.064 2.928 1.00 29.51 77 VAL A N 1
ATOM 636 C CA . VAL A 1 89 ? 21.950 35.209 2.462 1.00 30.12 77 VAL A CA 1
ATOM 637 C C . VAL A 1 89 ? 22.048 34.910 0.969 1.00 30.51 77 VAL A C 1
ATOM 638 O O . VAL A 1 89 ? 22.728 35.620 0.238 1.00 30.80 77 VAL A O 1
ATOM 642 N N . THR A 1 90 ? 21.335 33.879 0.523 1.00 31.15 78 THR A N 1
ATOM 643 C CA . THR A 1 90 ? 21.375 33.440 -0.876 1.00 31.11 78 THR A CA 1
ATOM 644 C C . THR A 1 90 ? 20.299 34.032 -1.819 1.00 31.16 78 THR A C 1
ATOM 645 O O . THR A 1 90 ? 20.525 34.096 -3.031 1.00 31.43 78 THR A O 1
ATOM 649 N N . HIS A 1 91 ? 19.160 34.463 -1.283 1.00 30.99 79 HIS A N 1
ATOM 650 C CA . HIS A 1 91 ? 18.017 34.880 -2.119 1.00 31.06 79 HIS A CA 1
ATOM 651 C C . HIS A 1 91 ? 17.528 36.326 -1.930 1.00 31.07 79 HIS A C 1
ATOM 652 O O . HIS A 1 91 ? 16.646 36.766 -2.665 1.00 31.43 79 HIS A O 1
ATOM 659 N N . VAL A 1 92 ? 18.055 37.055 -0.949 1.00 30.73 80 VAL A N 1
ATOM 660 C CA . VAL A 1 92 ? 17.436 38.326 -0.543 1.00 30.33 80 VAL A CA 1
ATOM 661 C C . VAL A 1 92 ? 18.429 39.489 -0.442 1.00 29.99 80 VAL A C 1
ATOM 662 O O . VAL A 1 92 ? 18.328 40.447 -1.193 1.00 29.83 80 VAL A O 1
ATOM 666 N N . LEU A 1 93 ? 19.381 39.395 0.482 1.00 29.81 81 LEU A N 1
ATOM 667 C CA . LEU A 1 93 ? 20.213 40.542 0.861 1.00 29.67 81 LEU A CA 1
ATOM 668 C C . LEU A 1 93 ? 20.967 41.159 -0.310 1.00 29.52 81 LEU A C 1
ATOM 669 O O . LEU A 1 93 ? 21.126 42.371 -0.372 1.00 29.75 81 LEU A O 1
ATOM 674 N N . TRP A 1 94 ? 21.434 40.331 -1.233 1.00 29.35 82 TRP A N 1
ATOM 675 C CA . TRP A 1 94 ? 22.173 40.829 -2.397 1.00 29.28 82 TRP A CA 1
ATOM 676 C C . TRP A 1 94 ? 21.296 41.681 -3.330 1.00 29.07 82 TRP A C 1
ATOM 677 O O . TRP A 1 94 ? 21.805 42.559 -4.032 1.00 28.97 82 TRP A O 1
ATOM 688 N N . LYS A 1 95 ? 19.987 41.400 -3.341 1.00 28.79 83 LYS A N 1
ATOM 689 C CA . LYS A 1 95 ? 19.006 42.203 -4.078 1.00 28.48 83 LYS A CA 1
ATOM 690 C C . LYS A 1 95 ? 18.814 43.569 -3.422 1.00 28.17 83 LYS A C 1
ATOM 691 O O . LYS A 1 95 ? 18.440 44.532 -4.088 1.00 28.12 83 LYS A O 1
ATOM 697 N N . GLU A 1 96 ? 19.056 43.634 -2.115 1.00 27.74 84 GLU A N 1
ATOM 698 C CA . GLU A 1 96 ? 18.804 44.834 -1.312 1.00 27.47 84 GLU A CA 1
ATOM 699 C C . GLU A 1 96 ? 20.071 45.626 -0.967 1.00 27.64 84 GLU A C 1
ATOM 700 O O . GLU A 1 96 ? 19.994 46.655 -0.301 1.00 27.12 84 GLU A O 1
ATOM 706 N N . GLY A 1 97 ? 21.228 45.138 -1.417 1.00 28.22 85 GLY A N 1
ATOM 707 C CA . GLY A 1 97 ? 22.515 45.787 -1.145 1.00 28.44 85 GLY A CA 1
ATOM 708 C C . GLY A 1 97 ? 22.918 45.739 0.317 1.00 28.92 85 GLY A C 1
ATOM 709 O O . GLY A 1 97 ? 23.472 46.703 0.854 1.00 28.99 85 GLY A O 1
ATOM 710 N N . LYS A 1 98 ? 22.654 44.604 0.957 1.00 29.36 86 LYS A N 1
ATOM 711 C CA . LYS A 1 98 ? 22.891 44.445 2.390 1.00 29.52 86 LYS A CA 1
ATOM 712 C C . LYS A 1 98 ? 24.012 43.449 2.667 1.00 29.57 86 LYS A C 1
ATOM 713 O O . LYS A 1 98 ? 24.291 42.574 1.852 1.00 29.38 86 LYS A O 1
ATOM 719 N N . ASP A 1 99 ? 24.657 43.615 3.819 1.00 29.68 87 ASP A N 1
ATOM 720 C CA . ASP A 1 99 ? 25.821 42.815 4.203 1.00 29.88 87 ASP A CA 1
ATOM 721 C C . ASP A 1 99 ? 25.322 41.586 4.948 1.00 29.93 87 ASP A C 1
ATOM 722 O O . ASP A 1 99 ? 24.538 41.718 5.888 1.00 30.11 87 ASP A O 1
ATOM 727 N N . PRO A 1 100 ? 25.759 40.387 4.530 1.00 30.05 88 PRO A N 1
ATOM 728 C CA . PRO A 1 100 ? 25.362 39.160 5.230 1.00 30.23 88 PRO A CA 1
ATOM 729 C C . PRO A 1 100 ? 26.017 38.916 6.599 1.00 30.46 88 PRO A C 1
ATOM 730 O O . PRO A 1 100 ? 25.775 37.871 7.201 1.00 30.46 88 PRO A O 1
ATOM 734 N N . LYS A 1 101 ? 26.825 39.858 7.089 1.00 30.74 89 LYS A N 1
ATOM 735 C CA . LYS A 1 101 ? 27.552 39.686 8.353 1.00 30.90 89 LYS A CA 1
ATOM 736 C C . LYS A 1 101 ? 26.669 39.235 9.506 1.00 31.01 89 LYS A C 1
ATOM 737 O O . LYS A 1 101 ? 26.932 38.199 10.109 1.00 31.05 89 LYS A O 1
ATOM 739 N N . GLU A 1 102 ? 25.626 40.003 9.812 1.00 31.22 90 GLU A N 1
ATOM 740 C CA . GLU A 1 102 ? 24.809 39.713 10.996 1.00 31.45 90 GLU A CA 1
ATOM 741 C C . GLU A 1 102 ? 24.101 38.358 10.855 1.00 31.16 90 GLU A C 1
ATOM 742 O O . GLU A 1 102 ? 24.139 37.541 11.777 1.00 30.65 90 GLU A O 1
ATOM 748 N N . ASP A 1 103 ? 23.494 38.114 9.693 1.00 31.12 91 ASP A N 1
ATOM 749 C CA . ASP A 1 103 ? 22.811 36.833 9.418 1.00 31.23 91 ASP A CA 1
ATOM 750 C C . ASP A 1 103 ? 23.714 35.591 9.530 1.00 31.40 91 ASP A C 1
ATOM 751 O O . ASP A 1 103 ? 23.293 34.558 10.056 1.00 31.37 91 ASP A O 1
ATOM 756 N N . MET A 1 104 ? 24.945 35.692 9.030 1.00 31.64 92 MET A N 1
ATOM 757 C CA . MET A 1 104 ? 25.882 34.561 9.045 1.00 31.96 92 MET A CA 1
ATOM 758 C C . MET A 1 104 ? 26.526 34.327 10.411 1.00 32.25 92 MET A C 1
ATOM 759 O O . MET A 1 104 ? 26.810 33.187 10.763 1.00 32.14 92 MET A O 1
ATOM 764 N N . GLU A 1 105 ? 26.765 35.400 11.162 1.00 32.95 93 GLU A N 1
ATOM 765 C CA . GLU A 1 105 ? 27.260 35.302 12.546 1.00 33.59 93 GLU A CA 1
ATOM 766 C C . GLU A 1 105 ? 26.221 34.641 13.441 1.00 33.88 93 GLU A C 1
ATOM 767 O O . GLU A 1 105 ? 26.548 33.799 14.276 1.00 33.85 93 GLU A O 1
ATOM 773 N N . ASN A 1 106 ? 24.971 35.050 13.259 1.00 34.22 94 ASN A N 1
ATOM 774 C CA . ASN A 1 106 ? 23.831 34.453 13.943 1.00 34.68 94 ASN A CA 1
ATOM 775 C C . ASN A 1 106 ? 23.730 32.963 13.627 1.00 34.77 94 ASN A C 1
ATOM 776 O O . ASN A 1 106 ? 23.615 32.125 14.523 1.00 34.55 94 ASN A O 1
ATOM 781 N N . PHE A 1 107 ? 23.783 32.666 12.331 1.00 35.09 95 PHE A N 1
ATOM 782 C CA . PHE A 1 107 ? 23.766 31.300 11.797 1.00 35.26 95 PHE A CA 1
ATOM 783 C C . PHE A 1 107 ? 24.938 30.462 12.298 1.00 35.53 95 PHE A C 1
ATOM 784 O O . PHE A 1 107 ? 24.768 29.289 12.598 1.00 35.54 95 PHE A O 1
ATOM 792 N N . THR A 1 108 ? 26.123 31.066 12.379 1.00 36.03 96 THR A N 1
ATOM 793 C CA . THR A 1 108 ? 27.321 30.371 12.863 1.00 36.26 96 THR A CA 1
ATOM 794 C C . THR A 1 108 ? 27.095 29.863 14.280 1.00 36.89 96 THR A C 1
ATOM 795 O O . THR A 1 108 ? 27.453 28.733 14.608 1.00 36.87 96 THR A O 1
ATOM 799 N N . ARG A 1 109 ? 26.500 30.714 15.110 1.00 37.63 97 ARG A N 1
ATOM 800 C CA . ARG A 1 109 ? 26.152 30.355 16.480 1.00 38.21 97 ARG A CA 1
ATOM 801 C C . ARG A 1 109 ? 25.266 29.108 16.508 1.00 38.87 97 ARG A C 1
ATOM 802 O O . ARG A 1 109 ? 25.556 28.164 17.241 1.00 38.98 97 ARG A O 1
ATOM 804 N N . GLN A 1 110 ? 24.206 29.095 15.698 1.00 39.67 98 GLN A N 1
ATOM 805 C CA . GLN A 1 110 ? 23.310 27.931 15.643 1.00 40.45 98 GLN A CA 1
ATOM 806 C C . GLN A 1 110 ? 24.131 26.668 15.418 1.00 41.05 98 GLN A C 1
ATOM 807 O O . GLN A 1 110 ? 24.040 25.727 16.191 1.00 41.39 98 GLN A O 1
ATOM 813 N N . ILE A 1 111 ? 24.940 26.670 14.361 1.00 41.70 99 ILE A N 1
ATOM 814 C CA . ILE A 1 111 ? 25.664 25.466 13.927 1.00 42.27 99 ILE A CA 1
ATOM 815 C C . ILE A 1 111 ? 27.073 25.322 14.518 1.00 42.79 99 ILE A C 1
ATOM 816 O O . ILE A 1 111 ? 27.795 24.392 14.154 1.00 42.89 99 ILE A O 1
ATOM 821 N N . GLU A 1 112 ? 27.462 26.242 15.406 1.00 43.37 100 GLU A N 1
ATOM 822 C CA . GLU A 1 112 ? 28.754 26.163 16.123 1.00 43.74 100 GLU A CA 1
ATOM 823 C C . GLU A 1 112 ? 28.949 24.827 16.857 1.00 43.91 100 GLU A C 1
ATOM 824 O O . GLU A 1 112 ? 30.038 24.249 16.789 1.00 44.18 100 GLU A O 1
ATOM 830 N N . PRO A 1 113 ? 27.906 24.340 17.567 1.00 43.97 101 PRO A N 1
ATOM 831 C CA . PRO A 1 113 ? 27.917 22.994 18.139 1.00 43.86 101 PRO A CA 1
ATOM 832 C C . PRO A 1 113 ? 28.558 21.936 17.245 1.00 43.61 101 PRO A C 1
ATOM 833 O O . PRO A 1 113 ? 29.527 21.276 17.631 1.00 43.70 101 PRO A O 1
ATOM 837 N N . LEU A 1 114 ? 28.018 21.808 16.043 1.00 43.14 102 LEU A N 1
ATOM 838 C CA . LEU A 1 114 ? 28.233 20.622 15.234 1.00 42.80 102 LEU A CA 1
ATOM 839 C C . LEU A 1 114 ? 29.529 20.676 14.450 1.00 42.15 102 LEU A C 1
ATOM 840 O O . LEU A 1 114 ? 30.048 19.641 14.045 1.00 42.27 102 LEU A O 1
ATOM 845 N N . ILE A 1 115 ? 30.063 21.875 14.262 1.00 41.40 103 ILE A N 1
ATOM 846 C CA . ILE A 1 115 ? 31.410 22.029 13.737 1.00 41.02 103 ILE A CA 1
ATOM 847 C C . ILE A 1 115 ? 32.401 21.559 14.804 1.00 40.73 103 ILE A C 1
ATOM 848 O O . ILE A 1 115 ? 33.328 20.809 14.499 1.00 40.62 103 ILE A O 1
ATOM 853 N N . GLU A 1 116 ? 32.185 21.978 16.052 1.00 40.33 104 GLU A N 1
ATOM 854 C CA . GLU A 1 116 ? 33.036 21.560 17.177 1.00 40.16 104 GLU A CA 1
ATOM 855 C C . GLU A 1 116 ? 33.000 20.043 17.396 1.00 39.65 104 GLU A C 1
ATOM 856 O O . GLU A 1 116 ? 34.001 19.440 17.794 1.00 39.42 104 GLU A O 1
ATOM 862 N N . GLU A 1 117 ? 31.844 19.439 17.127 1.00 39.05 105 GLU A N 1
ATOM 863 C CA . GLU A 1 117 ? 31.670 17.986 17.222 1.00 38.64 105 GLU A CA 1
ATOM 864 C C . GLU A 1 117 ? 32.054 17.268 15.933 1.00 38.12 105 GLU A C 1
ATOM 865 O O . GLU A 1 117 ? 31.891 16.058 15.826 1.00 38.16 105 GLU A O 1
ATOM 871 N N . GLN A 1 118 ? 32.556 18.026 14.962 1.00 37.59 106 GLN A N 1
ATOM 872 C CA . GLN A 1 118 ? 33.099 17.481 13.720 1.00 37.17 106 GLN A CA 1
ATOM 873 C C . GLN A 1 118 ? 32.065 16.713 12.900 1.00 36.72 106 GLN A C 1
ATOM 874 O O . GLN A 1 118 ? 32.386 15.724 12.241 1.00 36.66 106 GLN A O 1
ATOM 880 N N . ARG A 1 119 ? 30.826 17.184 12.943 1.00 36.25 107 ARG A N 1
ATOM 881 C CA . ARG A 1 119 ? 29.730 16.569 12.204 1.00 36.01 107 ARG A CA 1
ATOM 882 C C . ARG A 1 119 ? 29.464 17.351 10.924 1.00 35.62 107 ARG A C 1
ATOM 883 O O . ARG A 1 119 ? 28.984 16.791 9.941 1.00 35.72 107 ARG A O 1
ATOM 891 N N . LEU A 1 120 ? 29.785 18.645 10.945 1.00 35.21 108 LEU A N 1
ATOM 892 C CA . LEU A 1 120 ? 29.582 19.526 9.803 1.00 34.71 108 LEU A CA 1
ATOM 893 C C . LEU A 1 120 ? 30.803 19.549 8.898 1.00 34.40 108 LEU A C 1
ATOM 894 O O . LEU A 1 120 ? 31.883 19.962 9.315 1.00 34.39 108 LEU A O 1
ATOM 899 N N . LYS A 1 121 ? 30.610 19.116 7.654 1.00 34.11 109 LYS A N 1
ATOM 900 C CA . LYS A 1 121 ? 31.691 19.027 6.668 1.00 33.71 109 LYS A CA 1
ATOM 901 C C . LYS A 1 121 ? 31.781 20.259 5.759 1.00 33.36 109 LYS A C 1
ATOM 902 O O . LYS A 1 121 ? 32.869 20.599 5.283 1.00 33.49 109 LYS A O 1
ATOM 908 N N . MET A 1 122 ? 30.645 20.906 5.506 1.00 32.88 110 MET A N 1
ATOM 909 C CA . MET A 1 122 ? 30.572 21.999 4.530 1.00 32.65 110 MET A CA 1
ATOM 910 C C . MET A 1 122 ? 29.267 22.785 4.658 1.00 32.05 110 MET A C 1
ATOM 911 O O . MET A 1 122 ? 28.220 22.220 4.981 1.00 31.58 110 MET A O 1
ATOM 916 N N . THR A 1 123 ? 29.350 24.093 4.410 1.00 31.58 111 THR A N 1
ATOM 917 C CA . THR A 1 123 ? 28.165 24.951 4.324 1.00 31.17 111 THR A CA 1
ATOM 918 C C . THR A 1 123 ? 27.926 25.338 2.868 1.00 30.54 111 THR A C 1
ATOM 919 O O . THR A 1 123 ? 28.857 25.676 2.149 1.00 30.41 111 THR A O 1
ATOM 923 N N . LEU A 1 124 ? 26.669 25.270 2.441 1.00 30.15 112 LEU A N 1
ATOM 924 C CA . LEU A 1 124 ? 26.309 25.486 1.042 1.00 29.72 112 LEU A CA 1
ATOM 925 C C . LEU A 1 124 ? 25.550 26.787 0.860 1.00 29.68 112 LEU A C 1
ATOM 926 O O . LEU A 1 124 ? 24.522 27.017 1.515 1.00 29.45 112 LEU A O 1
ATOM 931 N N . ALA A 1 125 ? 26.053 27.624 -0.044 1.00 29.26 113 ALA A N 1
ATOM 932 C CA . ALA A 1 125 ? 25.337 28.812 -0.484 1.00 29.41 113 ALA A CA 1
ATOM 933 C C . ALA A 1 125 ? 24.906 28.608 -1.924 1.00 29.24 113 ALA A C 1
ATOM 934 O O . ALA A 1 125 ? 25.722 28.719 -2.846 1.00 29.04 113 ALA A O 1
ATOM 936 N N . GLN A 1 126 ? 23.625 28.290 -2.109 1.00 29.30 114 GLN A N 1
ATOM 937 C CA . GLN A 1 126 ? 23.056 28.052 -3.440 1.00 29.42 114 GLN A CA 1
ATOM 938 C C . GLN A 1 126 ? 22.187 29.235 -3.859 1.00 29.30 114 GLN A C 1
ATOM 939 O O . GLN A 1 126 ? 21.203 29.558 -3.203 1.00 29.10 114 GLN A O 1
ATOM 945 N N . PHE A 1 127 ? 22.557 29.851 -4.978 1.00 29.34 115 PHE A N 1
ATOM 946 C CA . PHE A 1 127 ? 21.937 31.081 -5.443 1.00 29.11 115 PHE A CA 1
ATOM 947 C C . PHE A 1 127 ? 20.925 30.828 -6.545 1.00 29.25 115 PHE A C 1
ATOM 948 O O . PHE A 1 127 ? 21.116 29.940 -7.367 1.00 29.35 115 PHE A O 1
ATOM 956 N N . PRO A 1 128 ? 19.837 31.616 -6.570 1.00 29.53 116 PRO A N 1
ATOM 957 C CA . PRO A 1 128 ? 18.784 31.381 -7.548 1.00 29.49 116 PRO A CA 1
ATOM 958 C C . PRO A 1 128 ? 19.145 31.857 -8.961 1.00 29.82 116 PRO A C 1
ATOM 959 O O . PRO A 1 128 ? 20.237 32.415 -9.194 1.00 30.11 116 PRO A O 1
ATOM 963 N N . PHE A 1 129 ? 18.225 31.606 -9.890 1.00 29.97 117 PHE A N 1
ATOM 964 C CA . PHE A 1 129 ? 18.360 31.976 -11.303 1.00 29.92 117 PHE A CA 1
ATOM 965 C C . PHE A 1 129 ? 18.573 33.477 -11.470 1.00 29.61 117 PHE A C 1
ATOM 966 O O . PHE A 1 129 ? 19.365 33.907 -12.309 1.00 29.70 117 PHE A O 1
ATOM 974 N N . SER A 1 130 ? 17.868 34.254 -10.650 1.00 29.12 118 SER A N 1
ATOM 975 C CA . SER A 1 130 ? 17.940 35.724 -10.660 1.00 29.01 118 SER A CA 1
ATOM 976 C C . SER A 1 130 ? 19.286 36.314 -10.228 1.00 28.76 118 SER A C 1
ATOM 977 O O . SER A 1 130 ? 19.558 37.473 -10.496 1.00 28.76 118 SER A O 1
ATOM 980 N N . PHE A 1 131 ? 20.102 35.536 -9.529 1.00 28.88 119 PHE A N 1
ATOM 981 C CA . PHE A 1 131 ? 21.463 35.951 -9.176 1.00 28.88 119 PHE A CA 1
ATOM 982 C C . PHE A 1 131 ? 22.334 35.831 -10.420 1.00 28.92 119 PHE A C 1
ATOM 983 O O . PHE A 1 131 ? 22.563 34.726 -10.906 1.00 29.07 119 PHE A O 1
ATOM 991 N N . LYS A 1 132 ? 22.803 36.967 -10.927 1.00 29.01 120 LYS A N 1
ATOM 992 C CA . LYS A 1 132 ? 23.591 37.027 -12.161 1.00 29.18 120 LYS A CA 1
ATOM 993 C C . LYS A 1 132 ? 25.000 37.563 -11.923 1.00 29.14 120 LYS A C 1
ATOM 994 O O . LYS A 1 132 ? 25.249 38.295 -10.972 1.00 28.94 120 LYS A O 1
ATOM 1000 N N . PHE A 1 133 ? 25.909 37.201 -12.819 1.00 29.25 121 PHE A N 1
ATOM 1001 C CA . PHE A 1 133 ? 27.276 37.691 -12.765 1.00 29.60 121 PHE A CA 1
ATOM 1002 C C . PHE A 1 133 ? 27.293 39.203 -12.968 1.00 30.20 121 PHE A C 1
ATOM 1003 O O . PHE A 1 133 ? 26.877 39.706 -14.020 1.00 30.58 121 PHE A O 1
ATOM 1011 N N . SER A 1 134 ? 27.766 39.915 -11.951 1.00 30.50 122 SER A N 1
ATOM 1012 C CA . SER A 1 134 ? 27.959 41.364 -12.019 1.00 30.75 122 SER A CA 1
ATOM 1013 C C . SER A 1 134 ? 29.035 41.725 -11.018 1.00 31.17 122 SER A C 1
ATOM 1014 O O . SER A 1 134 ? 29.380 40.918 -10.163 1.00 31.50 122 SER A O 1
ATOM 1017 N N . ARG A 1 135 ? 29.561 42.936 -11.124 1.00 31.70 123 ARG A N 1
ATOM 1018 C CA . ARG A 1 135 ? 30.607 43.389 -10.215 1.00 32.09 123 ARG A CA 1
ATOM 1019 C C . ARG A 1 135 ? 30.059 43.482 -8.796 1.00 31.56 123 ARG A C 1
ATOM 1020 O O . ARG A 1 135 ? 30.741 43.113 -7.855 1.00 31.77 123 ARG A O 1
ATOM 1028 N N . LYS A 1 136 ? 28.823 43.952 -8.651 1.00 31.24 124 LYS A N 1
ATOM 1029 C CA . LYS A 1 136 ? 28.193 44.096 -7.326 1.00 31.13 124 LYS A CA 1
ATOM 1030 C C . LYS A 1 136 ? 27.890 42.746 -6.635 1.00 30.90 124 LYS A C 1
ATOM 1031 O O . LYS A 1 136 ? 28.020 42.618 -5.408 1.00 30.64 124 LYS A O 1
ATOM 1033 N N . ASN A 1 137 ? 27.493 41.752 -7.427 1.00 30.58 125 ASN A N 1
ATOM 1034 C CA . ASN A 1 137 ? 27.223 40.410 -6.918 1.00 30.18 125 ASN A CA 1
ATOM 1035 C C . ASN A 1 137 ? 28.486 39.639 -6.548 1.00 30.08 125 ASN A C 1
ATOM 1036 O O . ASN A 1 137 ? 28.464 38.817 -5.634 1.00 29.89 125 ASN A O 1
ATOM 1041 N N . VAL A 1 138 ? 29.579 39.894 -7.261 1.00 30.07 126 VAL A N 1
ATOM 1042 C CA . VAL A 1 138 ? 30.891 39.371 -6.862 1.00 29.77 126 VAL A CA 1
ATOM 1043 C C . VAL A 1 138 ? 31.338 40.045 -5.569 1.00 29.93 126 VAL A C 1
ATOM 1044 O O . VAL A 1 138 ? 31.865 39.389 -4.671 1.00 29.87 126 VAL A O 1
ATOM 1048 N N . GLU A 1 139 ? 31.136 41.357 -5.484 1.00 29.99 127 GLU A N 1
ATOM 1049 C CA . GLU A 1 139 ? 31.393 42.078 -4.246 1.00 30.31 127 GLU A CA 1
ATOM 1050 C C . GLU A 1 139 ? 30.601 41.430 -3.112 1.00 30.21 127 GLU A C 1
ATOM 1051 O O . GLU A 1 139 ? 31.125 41.245 -2.010 1.00 30.22 127 GLU A O 1
ATOM 1057 N N . TYR A 1 140 ? 29.350 41.066 -3.392 1.00 29.81 128 TYR A N 1
ATOM 1058 C CA . TYR A 1 140 ? 28.510 40.410 -2.391 1.00 29.80 128 TYR A CA 1
ATOM 1059 C C . TYR A 1 140 ? 29.114 39.082 -1.927 1.00 29.76 128 TYR A C 1
ATOM 1060 O O . TYR A 1 140 ? 29.074 38.762 -0.740 1.00 29.71 128 TYR A O 1
ATOM 1069 N N . LEU A 1 141 ? 29.666 38.313 -2.861 1.00 29.87 129 LEU A N 1
ATOM 1070 C CA . LEU A 1 141 ? 30.315 37.048 -2.522 1.00 30.14 129 LEU A CA 1
ATOM 1071 C C . LEU A 1 141 ? 31.543 37.278 -1.622 1.00 30.50 129 LEU A C 1
ATOM 1072 O O . LEU A 1 141 ? 31.838 36.463 -0.745 1.00 30.75 129 LEU A O 1
ATOM 1077 N N . GLU A 1 142 ? 32.252 38.382 -1.836 1.00 30.58 130 GLU A N 1
ATOM 1078 C CA . GLU A 1 142 ? 33.343 38.774 -0.935 1.00 30.80 130 GLU A CA 1
ATOM 1079 C C . GLU A 1 142 ? 32.827 39.102 0.480 1.00 30.72 130 GLU A C 1
ATOM 1080 O O . GLU A 1 142 ? 33.490 38.790 1.467 1.00 30.66 130 GLU A O 1
ATOM 1086 N N . LYS A 1 143 ? 31.650 39.716 0.577 1.00 30.52 131 LYS A N 1
ATOM 1087 C CA . LYS A 1 143 ? 31.063 40.023 1.886 1.00 30.62 131 LYS A CA 1
ATOM 1088 C C . LYS A 1 143 ? 30.674 38.746 2.629 1.00 30.37 131 LYS A C 1
ATOM 1089 O O . LYS A 1 143 ? 30.884 38.630 3.840 1.00 30.04 131 LYS A O 1
ATOM 1095 N N . LEU A 1 144 ? 30.139 37.786 1.882 1.00 30.33 132 LEU A N 1
ATOM 1096 C CA . LEU A 1 144 ? 29.804 36.460 2.413 1.00 30.29 132 LEU A CA 1
ATOM 1097 C C . LEU A 1 144 ? 31.027 35.690 2.914 1.00 29.98 132 LEU A C 1
ATOM 1098 O O . LEU A 1 144 ? 31.000 35.082 3.980 1.00 29.74 132 LEU A O 1
ATOM 1103 N N . ARG A 1 145 ? 32.088 35.701 2.121 1.00 29.61 133 ARG A N 1
ATOM 1104 C CA . ARG A 1 145 ? 33.318 35.026 2.490 1.00 29.63 133 ARG A CA 1
ATOM 1105 C C . ARG A 1 145 ? 33.837 35.554 3.837 1.00 29.31 133 ARG A C 1
ATOM 1106 O O . ARG A 1 145 ? 34.079 34.784 4.769 1.00 28.99 133 ARG A O 1
ATOM 1114 N N . GLU A 1 146 ? 33.989 36.866 3.946 1.00 29.06 134 GLU A N 1
ATOM 1115 C CA . GLU A 1 146 ? 34.474 37.456 5.196 1.00 29.04 134 GLU A CA 1
ATOM 1116 C C . GLU A 1 146 ? 33.499 37.383 6.397 1.00 28.48 134 GLU A C 1
ATOM 1117 O O . GLU A 1 146 ? 33.931 37.529 7.537 1.00 28.21 134 GLU A O 1
ATOM 1123 N N . SER A 1 147 ? 32.213 37.118 6.151 1.00 27.97 135 SER A N 1
ATOM 1124 C CA . SER A 1 147 ? 31.244 36.909 7.235 1.00 27.58 135 SER A CA 1
ATOM 1125 C C . SER A 1 147 ? 31.303 35.512 7.860 1.00 27.80 135 SER A C 1
ATOM 1126 O O . SER A 1 147 ? 30.798 35.307 8.962 1.00 27.84 135 SER A O 1
ATOM 1129 N N . TYR A 1 148 ? 31.901 34.557 7.152 1.00 27.96 136 TYR A N 1
ATOM 1130 C CA . TYR A 1 148 ? 31.855 33.146 7.540 1.00 28.20 136 TYR A CA 1
ATOM 1131 C C . TYR A 1 148 ? 33.214 32.471 7.347 1.00 28.40 136 TYR A C 1
ATOM 1132 O O . TYR A 1 148 ? 33.590 32.201 6.213 1.00 28.59 136 TYR A O 1
ATOM 1141 N N . PRO A 1 149 ? 33.939 32.175 8.449 1.00 28.53 137 PRO A N 1
ATOM 1142 C CA . PRO A 1 149 ? 35.310 31.642 8.372 1.00 28.88 137 PRO A CA 1
ATOM 1143 C C . PRO A 1 149 ? 35.471 30.113 8.280 1.00 28.86 137 PRO A C 1
ATOM 1144 O O . PRO A 1 149 ? 36.576 29.619 8.492 1.00 29.15 137 PRO A O 1
ATOM 1148 N N . TYR A 1 150 ? 34.408 29.376 7.979 1.00 28.69 138 TYR A N 1
ATOM 1149 C CA . TYR A 1 150 ? 34.491 27.920 7.923 1.00 28.65 138 TYR A CA 1
ATOM 1150 C C . TYR A 1 150 ? 34.262 27.428 6.507 1.00 28.48 138 TYR A C 1
ATOM 1151 O O . TYR A 1 150 ? 33.988 28.217 5.612 1.00 28.80 138 TYR A O 1
ATOM 1160 N N . GLU A 1 151 ? 34.384 26.121 6.309 1.00 28.13 139 GLU A N 1
ATOM 1161 C CA . GLU A 1 151 ? 34.305 25.539 4.975 1.00 28.01 139 GLU A CA 1
ATOM 1162 C C . GLU A 1 151 ? 33.029 25.977 4.249 1.00 27.78 139 GLU A C 1
ATOM 1163 O O . GLU A 1 151 ? 31.927 25.683 4.696 1.00 27.26 139 GLU A O 1
ATOM 1169 N N . LEU A 1 152 ? 33.221 26.675 3.128 1.00 28.01 140 LEU A N 1
ATOM 1170 C CA . LEU A 1 152 ? 32.140 27.223 2.312 1.00 28.41 140 LEU A CA 1
ATOM 1171 C C . LEU A 1 152 ? 32.185 26.713 0.866 1.00 28.68 140 LEU A C 1
ATOM 1172 O O . LEU A 1 152 ? 33.261 26.557 0.283 1.00 28.36 140 LEU A O 1
ATOM 1177 N N . ALA A 1 153 ? 30.997 26.453 0.317 1.00 29.07 141 ALA A N 1
ATOM 1178 C CA . ALA A 1 153 ? 30.812 26.071 -1.083 1.00 29.54 141 ALA A CA 1
ATOM 1179 C C . ALA A 1 153 ? 29.686 26.875 -1.706 1.00 30.19 141 ALA A C 1
ATOM 1180 O O . ALA A 1 153 ? 28.688 27.191 -1.041 1.00 29.83 141 ALA A O 1
ATOM 1182 N N . VAL A 1 154 ? 29.859 27.209 -2.987 1.00 30.97 142 VAL A N 1
ATOM 1183 C CA . VAL A 1 154 ? 28.884 28.028 -3.719 1.00 31.38 142 VAL A CA 1
ATOM 1184 C C . VAL A 1 154 ? 28.423 27.361 -5.027 1.00 31.81 142 VAL A C 1
ATOM 1185 O O . VAL A 1 154 ? 29.234 26.821 -5.794 1.00 31.11 142 VAL A O 1
ATOM 1189 N N . GLU A 1 155 ? 27.110 27.442 -5.254 1.00 32.25 143 GLU A N 1
ATOM 1190 C CA . GLU A 1 155 ? 26.449 26.979 -6.467 1.00 32.76 143 GLU A CA 1
ATOM 1191 C C . GLU A 1 155 ? 25.686 28.131 -7.144 1.00 32.85 143 GLU A C 1
ATOM 1192 O O . GLU A 1 155 ? 24.909 28.840 -6.492 1.00 33.16 143 GLU A O 1
ATOM 1198 N N . PHE A 1 156 ? 25.868 28.267 -8.456 1.00 32.84 144 PHE A N 1
ATOM 1199 C CA . PHE A 1 156 ? 25.121 29.227 -9.275 1.00 32.54 144 PHE A CA 1
ATOM 1200 C C . PHE A 1 156 ? 24.090 28.530 -10.154 1.00 32.42 144 PHE A C 1
ATOM 1201 O O . PHE A 1 156 ? 24.293 27.393 -10.585 1.00 32.40 144 PHE A O 1
ATOM 1209 N N . ARG A 1 157 ? 22.990 29.232 -10.416 1.00 32.10 145 ARG A N 1
ATOM 1210 C CA . ARG A 1 157 ? 21.932 28.755 -11.300 1.00 31.92 145 ARG A CA 1
ATOM 1211 C C . ARG A 1 157 ? 21.972 29.442 -12.668 1.00 31.87 145 ARG A C 1
ATOM 1212 O O . ARG A 1 157 ? 21.549 28.861 -13.663 1.00 32.48 145 ARG A O 1
ATOM 1220 N N . HIS A 1 158 ? 22.486 30.668 -12.723 1.00 31.43 146 HIS A N 1
ATOM 1221 C CA . HIS A 1 158 ? 22.431 31.466 -13.949 1.00 30.89 146 HIS A CA 1
ATOM 1222 C C . HIS A 1 158 ? 23.692 31.254 -14.810 1.00 31.04 146 HIS A C 1
ATOM 1223 O O . HIS A 1 158 ? 24.808 31.213 -14.283 1.00 30.69 146 HIS A O 1
ATOM 1230 N N . TYR A 1 159 ? 23.484 31.127 -16.124 1.00 30.87 147 TYR A N 1
ATOM 1231 C CA . TYR A 1 159 ? 24.546 30.883 -17.107 1.00 30.99 147 TYR A CA 1
ATOM 1232 C C . TYR A 1 159 ? 25.700 31.912 -17.081 1.00 31.02 147 TYR A C 1
ATOM 1233 O O . TYR A 1 159 ? 26.865 31.551 -17.271 1.00 31.18 147 TYR A O 1
ATOM 1242 N N . SER A 1 160 ? 25.360 33.182 -16.845 1.00 30.93 148 SER A N 1
ATOM 1243 C CA . SER A 1 160 ? 26.317 34.297 -16.826 1.00 30.52 148 SER A CA 1
ATOM 1244 C C . SER A 1 160 ? 27.564 34.057 -15.966 1.00 30.77 148 SER A C 1
ATOM 1245 O O . SER A 1 160 ? 28.591 34.715 -16.158 1.00 30.73 148 SER A O 1
ATOM 1248 N N . TRP A 1 161 ? 27.457 33.128 -15.017 1.00 31.03 149 TRP A N 1
ATOM 1249 C CA . TRP A 1 161 ? 28.531 32.833 -14.077 1.00 31.18 149 TRP A CA 1
ATOM 1250 C C . TRP A 1 161 ? 29.620 31.889 -14.606 1.00 31.38 149 TRP A C 1
ATOM 1251 O O . TRP A 1 161 ? 30.692 31.802 -14.007 1.00 31.39 149 TRP A O 1
ATOM 1262 N N . ASP A 1 162 ? 29.359 31.168 -15.697 1.00 31.78 150 ASP A N 1
ATOM 1263 C CA . ASP A 1 162 ? 30.338 30.183 -16.205 1.00 32.11 150 ASP A CA 1
ATOM 1264 C C . ASP A 1 162 ? 31.435 30.843 -17.040 1.00 31.79 150 ASP A C 1
ATOM 1265 O O . ASP A 1 162 ? 31.507 30.652 -18.258 1.00 31.87 150 ASP A O 1
ATOM 1270 N N . ARG A 1 163 ? 32.293 31.601 -16.363 1.00 31.28 151 ARG A N 1
ATOM 1271 C CA . ARG A 1 163 ? 33.364 32.350 -17.011 1.00 31.01 151 ARG A CA 1
ATOM 1272 C C . ARG A 1 163 ? 34.602 32.318 -16.1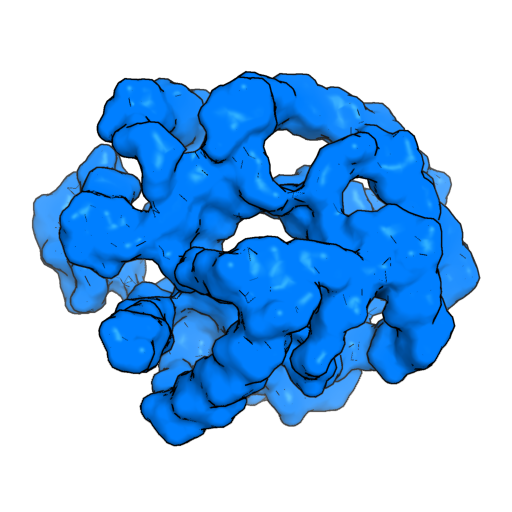15 1.00 30.96 151 ARG A C 1
ATOM 1273 O O . ARG A 1 163 ? 34.498 32.058 -14.924 1.00 30.78 151 ARG A O 1
ATOM 1281 N N . GLU A 1 164 ? 35.768 32.578 -16.688 1.00 31.03 152 GLU A N 1
ATOM 1282 C CA . GLU A 1 164 ? 37.020 32.343 -15.970 1.00 31.52 152 GLU A CA 1
ATOM 1283 C C . GLU A 1 164 ? 37.129 33.155 -14.687 1.00 31.40 152 GLU A C 1
ATOM 1284 O O . GLU A 1 164 ? 37.578 32.652 -13.666 1.00 31.42 152 GLU A O 1
ATOM 1290 N N . GLU A 1 165 ? 36.708 34.410 -14.752 1.00 31.59 153 GLU A N 1
ATOM 1291 C CA . GLU A 1 165 ? 36.755 35.316 -13.605 1.00 31.63 153 GLU A CA 1
ATOM 1292 C C . GLU A 1 165 ? 36.101 34.708 -12.362 1.00 31.65 153 GLU A C 1
ATOM 1293 O O . GLU A 1 165 ? 36.557 34.939 -11.239 1.00 30.97 153 GLU A O 1
ATOM 1299 N N . THR A 1 166 ? 35.030 33.936 -12.570 1.00 31.65 154 THR A N 1
ATOM 1300 C CA . THR A 1 166 ? 34.291 33.321 -11.466 1.00 31.93 154 THR A CA 1
ATOM 1301 C C . THR A 1 166 ? 35.116 32.268 -10.728 1.00 32.01 154 THR A C 1
ATOM 1302 O O . THR A 1 166 ? 35.099 32.224 -9.506 1.00 32.17 154 THR A O 1
ATOM 1306 N N . TYR A 1 167 ? 35.841 31.442 -11.473 1.00 32.19 155 TYR A N 1
ATOM 1307 C CA . TYR A 1 167 ? 36.676 30.394 -10.886 1.00 32.35 155 TYR A CA 1
ATOM 1308 C C . TYR A 1 167 ? 37.928 30.972 -10.233 1.00 32.43 155 TYR A C 1
ATOM 1309 O O . TYR A 1 167 ? 38.372 30.478 -9.207 1.00 32.46 155 TYR A O 1
ATOM 1318 N N . GLU A 1 168 ? 38.493 32.009 -10.844 1.00 32.55 156 GLU A N 1
ATOM 1319 C CA . GLU A 1 168 ? 39.600 32.757 -10.253 1.00 32.69 156 GLU A CA 1
ATOM 1320 C C . GLU A 1 168 ? 39.185 33.388 -8.927 1.00 32.21 156 GLU A C 1
ATOM 1321 O O . GLU A 1 168 ? 39.942 33.367 -7.957 1.00 32.05 156 GLU A O 1
ATOM 1327 N N . PHE A 1 169 ? 37.978 33.946 -8.884 1.00 31.77 157 PHE A N 1
ATOM 1328 C CA . PHE A 1 169 ? 37.469 34.518 -7.644 1.00 31.40 157 PHE A CA 1
ATOM 1329 C C . PHE A 1 169 ? 37.355 33.452 -6.546 1.00 31.04 157 PHE A C 1
ATOM 1330 O O . PHE A 1 169 ? 37.841 33.642 -5.431 1.00 30.81 157 PHE A O 1
ATOM 1338 N N . LEU A 1 170 ? 36.703 32.339 -6.869 1.00 30.76 158 LEU A N 1
ATOM 1339 C CA . LEU A 1 170 ? 36.502 31.263 -5.905 1.00 30.37 158 LEU A CA 1
ATOM 1340 C C . LEU A 1 170 ? 37.851 30.780 -5.364 1.00 30.32 158 LEU A C 1
ATOM 1341 O O . LEU A 1 170 ? 38.040 30.731 -4.161 1.00 29.99 158 LEU A O 1
ATOM 1346 N N . ARG A 1 171 ? 38.771 30.440 -6.262 1.00 30.54 159 ARG A N 1
ATOM 1347 C CA . ARG A 1 171 ? 40.154 30.079 -5.901 1.00 31.25 159 ARG A CA 1
ATOM 1348 C C . ARG A 1 171 ? 40.901 31.097 -5.034 1.00 31.14 159 ARG A C 1
ATOM 1349 O O . ARG A 1 171 ? 41.716 30.725 -4.167 1.00 32.24 159 ARG A O 1
ATOM 1357 N N . ASN A 1 172 ? 40.693 32.384 -5.295 1.00 30.78 160 ASN A N 1
ATOM 1358 C CA . ASN A 1 172 ? 41.398 33.413 -4.529 1.00 30.10 160 ASN A CA 1
ATOM 1359 C C . ASN A 1 172 ? 40.834 33.553 -3.123 1.00 29.88 160 ASN A C 1
ATOM 1360 O O . ASN A 1 172 ? 41.503 34.077 -2.235 1.00 29.53 160 ASN A O 1
ATOM 1365 N N . HIS A 1 173 ? 39.610 33.064 -2.927 1.00 29.37 161 HIS A N 1
ATOM 1366 C CA . HIS A 1 173 ? 38.926 33.175 -1.644 1.00 29.38 161 HIS A CA 1
ATOM 1367 C C . HIS A 1 173 ? 38.626 31.842 -0.966 1.00 29.56 161 HIS A C 1
ATOM 1368 O O . HIS A 1 173 ? 37.949 31.816 0.053 1.00 29.37 161 HIS A O 1
ATOM 1375 N N . GLY A 1 174 ? 39.153 30.745 -1.518 1.00 29.78 162 GLY A N 1
ATOM 1376 C CA . GLY A 1 174 ? 38.999 29.407 -0.931 1.00 29.94 162 GLY A CA 1
ATOM 1377 C C . GLY A 1 174 ? 37.555 28.950 -0.781 1.00 30.34 162 GLY A C 1
ATOM 1378 O O . GLY A 1 174 ? 37.179 28.348 0.232 1.00 30.26 162 GLY A O 1
ATOM 1379 N N . ILE A 1 175 ? 36.741 29.244 -1.787 1.00 30.70 163 ILE A N 1
ATOM 1380 C CA . ILE A 1 175 ? 35.357 28.772 -1.827 1.00 30.90 163 ILE A CA 1
ATOM 1381 C C . ILE A 1 175 ? 35.270 27.555 -2.738 1.00 31.09 163 ILE A C 1
ATOM 1382 O O . ILE A 1 175 ? 35.707 27.592 -3.883 1.00 30.93 163 ILE A O 1
ATOM 1387 N N . THR A 1 176 ? 34.712 26.473 -2.207 1.00 31.46 164 THR A N 1
ATOM 1388 C CA . THR A 1 176 ? 34.555 25.234 -2.950 1.00 31.54 164 THR A CA 1
ATOM 1389 C C . THR A 1 176 ? 33.439 25.391 -3.999 1.00 32.17 164 THR A C 1
ATOM 1390 O O . THR A 1 176 ? 32.337 25.867 -3.704 1.00 31.63 164 THR A O 1
ATOM 1394 N N . PHE A 1 177 ? 33.756 24.999 -5.229 1.00 32.78 165 PHE A N 1
ATOM 1395 C CA . PHE A 1 177 ? 32.830 25.087 -6.349 1.00 33.30 165 PHE A CA 1
ATOM 1396 C C . PHE A 1 177 ? 31.858 23.898 -6.371 1.00 33.47 165 PHE A C 1
ATOM 1397 O O . PHE A 1 177 ? 32.279 22.737 -6.350 1.00 33.75 165 PHE A O 1
ATOM 1405 N N . VAL A 1 178 ? 30.558 24.195 -6.406 1.00 33.52 166 VAL A N 1
ATOM 1406 C CA . VAL A 1 178 ? 29.537 23.162 -6.525 1.00 33.23 166 VAL A CA 1
ATOM 1407 C C . VAL A 1 178 ? 29.359 22.749 -7.980 1.00 33.11 166 VAL A C 1
ATOM 1408 O O . VAL A 1 178 ? 28.838 23.510 -8.796 1.00 33.38 166 VAL A O 1
ATOM 1412 N N . VAL A 1 179 ? 29.800 21.538 -8.298 1.00 33.00 167 VAL A N 1
ATOM 1413 C CA . VAL A 1 179 ? 29.629 20.981 -9.640 1.00 32.67 167 VAL A CA 1
ATOM 1414 C C . VAL A 1 179 ? 28.188 20.489 -9.745 1.00 32.30 167 VAL A C 1
ATOM 1415 O O . VAL A 1 179 ? 27.777 19.604 -9.003 1.00 32.01 167 VAL A O 1
ATOM 1419 N N . VAL A 1 180 ? 27.436 21.061 -10.678 1.00 32.10 168 VAL A N 1
ATOM 1420 C CA . VAL A 1 180 ? 25.999 20.816 -10.750 1.00 31.83 168 VAL A CA 1
ATOM 1421 C C . VAL A 1 180 ? 25.606 20.081 -12.025 1.00 32.05 168 VAL A C 1
ATOM 1422 O O . VAL A 1 180 ? 26.079 20.411 -13.119 1.00 32.14 168 VAL A O 1
ATOM 1429 N N . ASP A 1 181 ? 24.728 19.088 -11.873 1.00 31.81 169 ASP A N 1
ATOM 1430 C CA . ASP A 1 181 ? 23.963 18.581 -13.000 1.00 31.79 169 ASP A CA 1
ATOM 1431 C C . ASP A 1 181 ? 22.498 19.003 -12.860 1.00 31.63 169 ASP A C 1
ATOM 1432 O O . ASP A 1 181 ? 21.820 18.657 -11.889 1.00 31.45 169 ASP A O 1
ATOM 1437 N N . GLU A 1 182 ? 22.055 19.753 -13.864 1.00 31.56 170 GLU A N 1
ATOM 1438 C CA . GLU A 1 182 ? 20.762 20.415 -13.929 1.00 31.54 170 GLU A CA 1
ATOM 1439 C C . GLU A 1 182 ? 20.183 20.136 -15.302 1.00 31.00 170 GLU A C 1
ATOM 1440 O O . GLU A 1 182 ? 20.892 19.635 -16.167 1.00 31.45 170 GLU A O 1
ATOM 1446 N N . PRO A 1 183 ? 18.907 20.504 -15.535 1.00 30.21 171 PRO A N 1
ATOM 1447 C CA . PRO A 1 183 ? 18.356 20.444 -16.895 1.00 29.68 171 PRO A CA 1
ATOM 1448 C C . PRO A 1 183 ? 19.220 21.137 -17.975 1.00 29.17 171 PRO A C 1
ATOM 1449 O O . PRO A 1 183 ? 19.927 22.120 -17.693 1.00 28.96 171 PRO A O 1
ATOM 1453 N N . LYS A 1 184 ? 19.174 20.602 -19.193 1.00 28.52 172 LYS A N 1
ATOM 1454 C CA . LYS A 1 184 ? 19.954 21.135 -20.314 1.00 28.11 172 LYS A CA 1
ATOM 1455 C C . LYS A 1 184 ? 19.080 22.115 -21.083 1.00 27.63 172 LYS A C 1
ATOM 1456 O O . LYS A 1 184 ? 18.621 21.843 -22.200 1.00 27.39 172 LYS A O 1
ATOM 1462 N N . LEU A 1 185 ? 18.856 23.265 -20.456 1.00 27.25 173 LEU A N 1
ATOM 1463 C CA . LEU A 1 185 ? 17.911 24.255 -20.953 1.00 27.00 173 LEU A CA 1
ATOM 1464 C C . LEU A 1 185 ? 18.553 25.634 -20.997 1.00 26.74 173 LEU A C 1
ATOM 1465 O O . LEU A 1 185 ? 19.542 25.886 -20.295 1.00 26.24 173 LEU A O 1
ATOM 1470 N N . PRO A 1 186 ? 17.984 26.538 -21.810 1.00 26.81 174 PRO A N 1
ATOM 1471 C CA . PRO A 1 186 ? 18.466 27.913 -21.876 1.00 27.21 174 PRO A CA 1
ATOM 1472 C C . PRO A 1 186 ? 18.586 28.598 -20.502 1.00 27.57 174 PRO A C 1
ATOM 1473 O O . PRO A 1 186 ? 17.680 28.513 -19.675 1.00 27.41 174 PRO A O 1
ATOM 1477 N N . GLY A 1 187 ? 19.726 29.234 -20.262 1.00 28.01 175 GLY A N 1
ATOM 1478 C CA . GLY A 1 187 ? 19.903 30.092 -19.090 1.00 28.33 175 GLY A CA 1
ATOM 1479 C C . GLY A 1 187 ? 20.516 29.461 -17.858 1.00 28.45 175 GLY A C 1
ATOM 1480 O O . GLY A 1 187 ? 21.021 30.173 -16.989 1.00 27.91 175 GLY A O 1
ATOM 1481 N N . LEU A 1 188 ? 20.464 28.136 -17.776 1.00 29.00 176 LEU A N 1
ATOM 1482 C CA . LEU A 1 188 ? 20.911 27.414 -16.582 1.00 29.29 176 LEU A CA 1
ATOM 1483 C C . LEU A 1 188 ? 22.409 27.148 -16.591 1.00 29.84 176 LEU A C 1
ATOM 1484 O O . LEU A 1 188 ? 23.034 27.085 -17.650 1.00 30.16 176 LEU A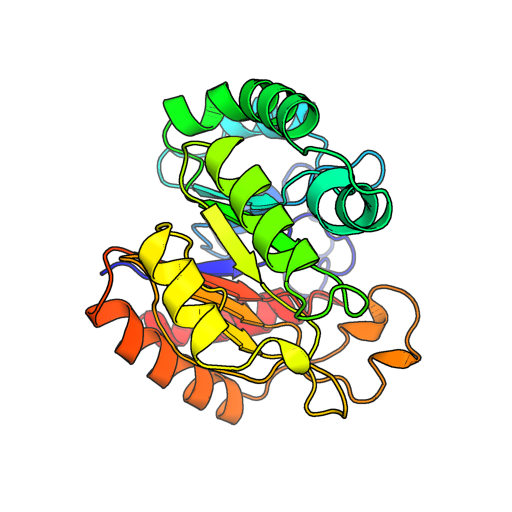 O 1
ATOM 1489 N N . PHE A 1 189 ? 22.975 26.980 -15.401 1.00 30.15 177 PHE A N 1
ATOM 1490 C CA . PHE A 1 189 ? 24.413 26.813 -15.265 1.00 30.55 177 PHE A CA 1
ATOM 1491 C C . PHE A 1 189 ? 24.795 25.404 -15.725 1.00 30.86 177 PHE A C 1
ATOM 1492 O O . PHE A 1 189 ? 24.140 24.428 -15.347 1.00 30.70 177 PHE A O 1
ATOM 1500 N N . PRO A 1 190 ? 25.848 25.291 -16.560 1.00 31.33 178 PRO A N 1
ATOM 1501 C CA . PRO A 1 190 ? 26.236 23.983 -17.099 1.00 31.64 178 PRO A CA 1
ATOM 1502 C C . PRO A 1 190 ? 26.987 23.092 -16.116 1.00 31.89 178 PRO A C 1
ATOM 1503 O O . PRO A 1 190 ? 27.300 23.502 -15.000 1.00 32.20 178 PRO A O 1
ATOM 1507 N N . TYR A 1 191 ? 27.264 21.872 -16.554 1.00 32.19 179 TYR A N 1
ATOM 1508 C CA . TYR A 1 191 ? 28.011 20.903 -15.759 1.00 32.42 179 TYR A CA 1
ATOM 1509 C C . TYR A 1 191 ? 29.477 21.164 -15.985 1.00 31.92 179 TYR A C 1
ATOM 1510 O O . TYR A 1 191 ? 29.974 20.929 -17.071 1.00 31.29 179 TYR A O 1
ATOM 1519 N N . ARG A 1 192 ? 30.142 21.692 -14.965 1.00 32.13 180 ARG A N 1
ATOM 1520 C CA . ARG A 1 192 ? 31.586 21.975 -15.021 1.00 32.31 180 ARG A CA 1
ATOM 1521 C C . ARG A 1 192 ? 32.333 21.181 -13.947 1.00 32.36 180 ARG A C 1
ATOM 1522 O O . ARG A 1 192 ? 32.330 21.569 -12.782 1.00 32.70 180 ARG A O 1
ATOM 1530 N N . PRO A 1 193 ? 32.981 20.065 -14.331 1.00 32.23 181 PRO A N 1
ATOM 1531 C CA . PRO A 1 193 ? 33.654 19.261 -13.324 1.00 31.96 181 PRO A CA 1
ATOM 1532 C C . PRO A 1 193 ? 35.029 19.858 -13.020 1.00 31.79 181 PRO A C 1
ATOM 1533 O O . PRO A 1 193 ? 36.039 19.469 -13.609 1.00 31.66 181 PRO A O 1
ATOM 1537 N N . ILE A 1 194 ? 35.019 20.828 -12.103 1.00 31.62 182 ILE A N 1
ATOM 1538 C CA . ILE A 1 194 ? 36.169 21.682 -11.793 1.00 31.47 182 ILE A CA 1
ATOM 1539 C C . ILE A 1 194 ? 36.320 21.819 -10.284 1.00 31.24 182 ILE A C 1
ATOM 1540 O O . ILE A 1 194 ? 35.321 21.836 -9.546 1.00 30.05 182 ILE A O 1
ATOM 1545 N N . THR A 1 195 ? 37.571 21.921 -9.833 1.00 30.65 183 THR A N 1
ATOM 1546 C CA . THR A 1 195 ? 37.853 22.181 -8.419 1.00 30.99 183 THR A CA 1
ATOM 1547 C C . THR A 1 195 ? 38.526 23.543 -8.225 1.00 30.66 183 THR A C 1
ATOM 1548 O O . THR A 1 195 ? 39.437 23.911 -8.961 1.00 30.43 183 THR A O 1
ATOM 1552 N N . THR A 1 196 ? 38.054 24.279 -7.223 1.00 30.26 184 THR A N 1
ATOM 1553 C CA . THR A 1 196 ? 38.621 25.571 -6.845 1.00 29.69 184 THR A CA 1
ATOM 1554 C C . THR A 1 196 ? 39.348 25.515 -5.493 1.00 29.28 184 THR A C 1
ATOM 1555 O O . THR A 1 196 ? 39.973 26.494 -5.086 1.00 28.71 184 THR A O 1
ATOM 1559 N N . THR A 1 197 ? 39.235 24.374 -4.806 1.00 28.94 185 THR A N 1
ATOM 1560 C CA . THR A 1 197 ? 39.747 24.188 -3.450 1.00 28.53 185 THR A CA 1
ATOM 1561 C C . THR A 1 197 ? 40.319 22.775 -3.329 1.00 28.38 185 THR A C 1
ATOM 1562 O O . THR A 1 197 ? 40.651 22.157 -4.337 1.00 28.23 185 THR A O 1
ATOM 1566 N N . ASP A 1 198 ? 40.451 22.289 -2.096 1.00 28.13 186 ASP A N 1
ATOM 1567 C CA . ASP A 1 198 ? 40.865 20.913 -1.820 1.00 27.90 186 ASP A CA 1
ATOM 1568 C C . ASP A 1 198 ? 39.676 20.063 -1.370 1.00 27.94 186 ASP A C 1
ATOM 1569 O O . ASP A 1 198 ? 39.845 19.065 -0.659 1.00 28.15 186 ASP A O 1
ATOM 1574 N N . TYR A 1 199 ? 38.480 20.475 -1.796 1.00 27.45 187 TYR A N 1
ATOM 1575 C CA . TYR A 1 199 ? 37.266 19.675 -1.692 1.00 27.53 187 TYR A CA 1
ATOM 1576 C C . TYR A 1 199 ? 36.443 19.814 -2.970 1.00 27.42 187 TYR A C 1
ATOM 1577 O O . TYR A 1 199 ? 36.447 20.869 -3.611 1.00 27.44 187 TYR A O 1
ATOM 1586 N N . ALA A 1 200 ? 35.771 18.731 -3.351 1.00 27.48 188 ALA A N 1
ATOM 1587 C CA . ALA A 1 200 ? 34.767 18.765 -4.424 1.00 27.59 188 ALA A CA 1
ATOM 1588 C C . ALA A 1 200 ? 33.383 18.580 -3.826 1.00 27.56 188 ALA A C 1
ATOM 1589 O O . ALA A 1 200 ? 33.221 17.916 -2.804 1.00 27.34 188 ALA A O 1
ATOM 1591 N N . TYR A 1 201 ? 32.396 19.177 -4.485 1.00 27.79 189 TYR A N 1
ATOM 1592 C CA . TYR A 1 201 ? 31.013 19.132 -4.053 1.00 27.89 189 TYR A CA 1
ATOM 1593 C C . TYR A 1 201 ? 30.142 18.995 -5.299 1.00 28.10 189 TYR A C 1
ATOM 1594 O O . TYR A 1 201 ? 30.181 19.862 -6.164 1.00 28.44 189 TYR A O 1
ATOM 1603 N N . PHE A 1 202 ? 29.370 17.913 -5.396 1.00 28.20 190 PHE A N 1
ATOM 1604 C CA . PHE A 1 202 ? 28.485 17.699 -6.547 1.00 28.34 190 PHE A CA 1
ATOM 1605 C C . PHE A 1 202 ? 27.044 17.753 -6.118 1.00 28.77 190 PHE A C 1
ATOM 1606 O O . PHE A 1 202 ? 26.692 17.179 -5.092 1.00 28.77 190 PHE A O 1
ATOM 1614 N N . ARG A 1 203 ? 26.208 18.407 -6.922 1.00 29.10 191 ARG A N 1
ATOM 1615 C CA . ARG A 1 203 ? 24.766 18.374 -6.706 1.00 29.65 191 ARG A CA 1
ATOM 1616 C C . ARG A 1 203 ? 24.030 18.004 -7.994 1.00 29.85 191 ARG A C 1
ATOM 1617 O O . ARG A 1 203 ? 24.218 18.647 -9.011 1.00 29.77 191 ARG A O 1
ATOM 1625 N N . PHE A 1 204 ? 23.202 16.959 -7.930 1.00 30.13 192 PHE A N 1
ATOM 1626 C CA . PHE A 1 204 ? 22.443 16.475 -9.083 1.00 30.31 192 PHE A CA 1
ATOM 1627 C C . PHE A 1 204 ? 20.952 16.694 -8.864 1.00 30.60 192 PHE A C 1
ATOM 1628 O O . PHE A 1 204 ? 20.358 16.105 -7.967 1.00 30.67 192 PHE A O 1
ATOM 1636 N N . HIS A 1 205 ? 20.359 17.545 -9.696 1.00 30.96 193 HIS A N 1
ATOM 1637 C CA . HIS A 1 205 ? 18.947 17.939 -9.562 1.00 31.13 193 HIS A CA 1
ATOM 1638 C C . HIS A 1 205 ? 18.025 17.215 -10.529 1.00 30.83 193 HIS A C 1
ATOM 1639 O O . HIS A 1 205 ? 16.815 17.477 -10.551 1.00 30.59 193 HIS A O 1
ATOM 1646 N N . GLY A 1 206 ? 18.599 16.332 -11.340 1.00 30.63 194 GLY A N 1
ATOM 1647 C CA . GLY A 1 206 ? 17.896 15.756 -12.481 1.00 30.59 194 GLY A CA 1
ATOM 1648 C C . GLY A 1 206 ? 17.829 16.734 -13.642 1.00 30.53 194 GLY A C 1
ATOM 1649 O O . GLY A 1 206 ? 18.365 17.834 -13.570 1.00 30.77 194 GLY A O 1
ATOM 1650 N N . ARG A 1 207 ? 17.145 16.331 -14.705 1.00 30.60 195 ARG A N 1
ATOM 1651 C CA . ARG A 1 207 ? 17.148 17.068 -15.964 1.00 30.89 195 ARG A CA 1
ATOM 1652 C C . ARG A 1 207 ? 15.758 17.220 -16.542 1.00 31.01 195 ARG A C 1
ATOM 1653 O O . ARG A 1 207 ? 15.572 17.175 -17.759 1.00 30.88 195 ARG A O 1
ATOM 1661 N N . ASN A 1 208 ? 14.787 17.405 -15.657 1.00 31.26 196 ASN A N 1
ATOM 1662 C CA . ASN A 1 208 ? 13.409 17.632 -16.050 1.00 31.20 196 ASN A CA 1
ATOM 1663 C C . ASN A 1 208 ? 13.298 18.821 -17.007 1.00 31.71 196 ASN A C 1
ATOM 1664 O O . ASN A 1 208 ? 13.592 19.946 -16.637 1.00 31.71 196 ASN A O 1
ATOM 1669 N N . GLU A 1 209 ? 12.855 18.555 -18.234 1.00 32.64 197 GLU A N 1
ATOM 1670 C CA . GLU A 1 209 ? 12.646 19.596 -19.255 1.00 33.14 197 GLU A CA 1
ATOM 1671 C C . GLU A 1 209 ? 11.547 20.598 -18.909 1.00 33.30 197 GLU A C 1
ATOM 1672 O O . GLU A 1 209 ? 11.459 21.661 -19.523 1.00 33.04 197 GLU A O 1
ATOM 1678 N N . ARG A 1 210 ? 10.701 20.241 -17.945 1.00 33.82 198 ARG A N 1
ATOM 1679 C CA . ARG A 1 210 ? 9.599 21.092 -17.491 1.00 34.11 198 ARG A CA 1
ATOM 1680 C C . ARG A 1 210 ? 10.011 21.915 -16.258 1.00 34.12 198 ARG A C 1
ATOM 1681 O O . ARG A 1 210 ? 9.171 22.491 -15.567 1.00 34.03 198 ARG A O 1
ATOM 1685 N N . TRP A 1 211 ? 11.318 21.971 -16.010 1.00 34.24 199 TRP A N 1
ATOM 1686 C CA . TRP A 1 211 ? 11.911 22.659 -14.860 1.00 34.32 199 TRP A CA 1
ATOM 1687 C C . TRP A 1 211 ? 11.352 24.044 -14.569 1.00 34.70 199 TRP A C 1
ATOM 1688 O O . TRP A 1 211 ? 11.183 24.388 -13.411 1.00 35.11 199 TRP A O 1
ATOM 1699 N N . PHE A 1 212 ? 11.087 24.842 -15.601 1.00 35.29 200 PHE A N 1
ATOM 1700 C CA . PHE A 1 212 ? 10.620 26.235 -15.416 1.00 35.77 200 PHE A CA 1
ATOM 1701 C C . PHE A 1 212 ? 9.091 26.374 -15.240 1.00 36.59 200 PHE A C 1
ATOM 1702 O O . PHE A 1 212 ? 8.608 27.434 -14.842 1.00 36.70 200 PHE A O 1
ATOM 1710 N N . GLU A 1 213 ? 8.342 25.317 -15.548 1.00 37.24 201 GLU A N 1
ATOM 1711 C CA . GLU A 1 213 ? 6.875 25.330 -15.423 1.00 37.92 201 GLU A CA 1
ATOM 1712 C C . GLU A 1 213 ? 6.369 24.594 -14.177 1.00 38.58 201 GLU A C 1
ATOM 1713 O O . GLU A 1 213 ? 5.274 24.875 -13.693 1.00 38.59 201 GLU A O 1
ATOM 1719 N N . ALA A 1 214 ? 7.177 23.672 -13.654 1.00 39.41 202 ALA A N 1
ATOM 1720 C CA . ALA A 1 214 ? 6.704 22.662 -12.704 1.00 40.06 202 ALA A CA 1
ATOM 1721 C C . ALA A 1 214 ? 6.457 23.171 -11.277 1.00 40.76 202 ALA A C 1
ATOM 1722 O O . ALA A 1 214 ? 7.232 23.981 -10.752 1.00 40.73 202 ALA A O 1
ATOM 1724 N N . GLU A 1 215 ? 5.382 22.646 -10.670 1.00 41.41 203 GLU A N 1
ATOM 1725 C CA . GLU A 1 215 ? 4.929 22.976 -9.303 1.00 41.96 203 GLU A CA 1
ATOM 1726 C C . GLU A 1 215 ? 5.733 22.320 -8.184 1.00 42.31 203 GLU A C 1
ATOM 1727 O O . GLU A 1 215 ? 5.567 21.123 -7.919 1.00 42.34 203 GLU A O 1
ATOM 1733 N N . GLY A 1 216 ? 6.560 23.104 -7.499 1.00 42.70 204 GLY A N 1
ATOM 1734 C CA . GLY A 1 216 ? 7.262 22.620 -6.304 1.00 43.08 204 GLY A CA 1
ATOM 1735 C C . GLY A 1 216 ? 8.323 21.581 -6.629 1.00 43.33 204 GLY A C 1
ATOM 1736 O O . GLY A 1 216 ? 9.215 21.850 -7.446 1.00 43.69 204 GLY A O 1
ATOM 1737 N N . GLU A 1 217 ? 8.235 20.400 -6.004 1.00 43.28 205 GLU A N 1
ATOM 1738 C CA . GLU A 1 217 ? 9.206 19.322 -6.276 1.00 43.42 205 GLU A CA 1
ATOM 1739 C C . GLU A 1 217 ? 8.770 18.412 -7.444 1.00 42.77 205 GLU A C 1
ATOM 1740 O O . GLU A 1 217 ? 9.404 17.389 -7.708 1.00 43.01 205 GLU A O 1
ATOM 1746 N N . GLU A 1 218 ? 7.715 18.792 -8.165 1.00 41.89 206 GLU A N 1
ATOM 1747 C CA . GLU A 1 218 ? 7.459 18.199 -9.486 1.00 41.25 206 GLU A CA 1
ATOM 1748 C C . GLU A 1 218 ? 8.559 18.639 -10.473 1.00 40.30 2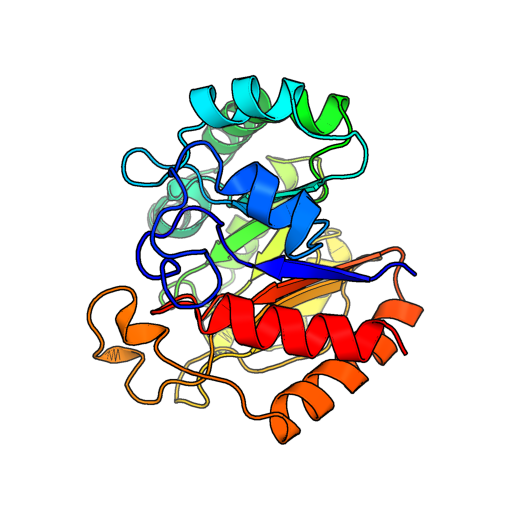06 GLU A C 1
ATOM 1749 O O . GLU A 1 218 ? 8.812 17.982 -11.483 1.00 40.12 206 GLU A O 1
ATOM 1755 N N . ARG A 1 219 ? 9.198 19.761 -10.163 1.00 39.16 207 ARG A N 1
ATOM 1756 C CA . ARG A 1 219 ? 10.388 20.223 -10.871 1.00 38.51 207 ARG A CA 1
ATOM 1757 C C . ARG A 1 219 ? 11.540 19.198 -10.848 1.00 37.68 207 ARG A C 1
ATOM 1758 O O . ARG A 1 219 ? 12.282 19.062 -11.834 1.00 37.59 207 ARG A O 1
ATOM 1766 N N . TYR A 1 220 ? 11.682 18.498 -9.720 1.00 36.58 208 TYR A N 1
ATOM 1767 C CA . TYR A 1 220 ? 12.743 17.503 -9.519 1.00 35.52 208 TYR A CA 1
ATOM 1768 C C . TYR A 1 220 ? 12.297 16.072 -9.853 1.00 34.66 208 TYR A C 1
ATOM 1769 O O . TYR A 1 220 ? 12.992 15.108 -9.527 1.00 34.33 208 TYR A O 1
ATOM 1778 N N . ASP A 1 221 ? 11.150 15.932 -10.517 1.00 33.59 209 ASP A N 1
ATOM 1779 C CA . ASP A 1 221 ? 10.701 14.621 -10.982 1.00 32.83 209 ASP A CA 1
ATOM 1780 C C . ASP A 1 221 ? 11.572 14.153 -12.149 1.00 32.21 209 ASP A C 1
ATOM 1781 O O . ASP A 1 221 ? 11.336 14.501 -13.310 1.00 31.31 209 ASP A O 1
ATOM 1786 N N . TYR A 1 222 ? 12.596 13.375 -11.811 1.00 31.82 210 TYR A N 1
ATOM 1787 C CA . TYR A 1 222 ? 13.518 12.819 -12.794 1.00 31.44 210 TYR A CA 1
ATOM 1788 C C . TYR A 1 222 ? 14.266 11.644 -12.184 1.00 31.28 210 TYR A C 1
ATOM 1789 O O . TYR A 1 222 ? 14.576 11.660 -10.997 1.00 31.36 210 TYR A O 1
ATOM 1798 N N . LEU A 1 223 ? 14.532 10.626 -12.999 1.00 30.99 211 LEU A N 1
ATOM 1799 C CA . LEU A 1 223 ? 15.300 9.456 -12.580 1.00 30.63 211 LEU A CA 1
ATOM 1800 C C . LEU A 1 223 ? 16.444 9.236 -13.560 1.00 30.68 211 LEU A C 1
ATOM 1801 O O . LEU A 1 223 ? 16.220 8.809 -14.696 1.00 30.66 211 LEU A O 1
ATOM 1806 N N . TYR A 1 224 ? 17.664 9.534 -13.120 1.00 30.26 212 TYR A N 1
ATOM 1807 C CA . TYR A 1 224 ? 18.844 9.314 -13.939 1.00 30.50 212 TYR A CA 1
ATOM 1808 C C . TYR A 1 224 ? 18.931 7.861 -14.422 1.00 30.68 212 TYR A C 1
ATOM 1809 O O . TYR A 1 224 ? 18.694 6.929 -13.659 1.00 30.41 212 TYR A O 1
ATOM 1818 N N . SER A 1 225 ? 19.275 7.690 -15.694 1.00 31.09 213 SER A N 1
ATOM 1819 C CA . SER A 1 225 ? 19.594 6.381 -16.252 1.00 31.43 213 SER A CA 1
ATOM 1820 C C . SER A 1 225 ? 20.960 5.921 -15.762 1.00 31.69 213 SER A C 1
ATOM 1821 O O . SER A 1 225 ? 21.802 6.741 -15.397 1.00 31.63 213 SER A O 1
ATOM 1824 N N . GLU A 1 226 ? 21.167 4.606 -15.774 1.00 32.13 214 GLU A N 1
ATOM 1825 C CA . GLU A 1 226 ? 22.455 3.998 -15.415 1.00 32.47 214 GLU A CA 1
ATOM 1826 C C . GLU A 1 226 ? 23.593 4.511 -16.305 1.00 32.78 214 GLU A C 1
ATOM 1827 O O . GLU A 1 226 ? 24.726 4.666 -15.848 1.00 32.20 214 GLU A O 1
ATOM 1829 N N . GLU A 1 227 ? 23.277 4.784 -17.570 1.00 33.40 215 GLU A N 1
ATOM 1830 C CA . GLU A 1 227 ? 24.261 5.318 -18.518 1.00 33.99 215 GLU A CA 1
ATOM 1831 C C . GLU A 1 227 ? 24.771 6.694 -18.079 1.00 33.68 215 GLU A C 1
ATOM 1832 O O . GLU A 1 227 ? 25.981 6.945 -18.082 1.00 33.45 215 GLU A O 1
ATOM 1838 N N . GLU A 1 228 ? 23.847 7.579 -17.707 1.00 33.33 216 GLU A N 1
ATOM 1839 C CA . GLU A 1 228 ? 24.227 8.928 -17.273 1.00 33.29 216 GLU A CA 1
ATOM 1840 C C . GLU A 1 228 ? 24.867 8.950 -15.881 1.00 32.92 216 GLU A C 1
ATOM 1841 O O . GLU A 1 228 ? 25.794 9.717 -15.652 1.00 32.95 216 GLU A O 1
ATOM 1847 N N . LEU A 1 229 ? 24.418 8.084 -14.975 1.00 32.46 217 LEU A N 1
ATOM 1848 C CA . LEU A 1 229 ? 25.090 7.928 -13.675 1.00 32.08 217 LEU A CA 1
ATOM 1849 C C . LEU A 1 229 ? 26.561 7.530 -13.842 1.00 31.73 217 LEU A C 1
ATOM 1850 O O . LEU A 1 229 ? 27.427 8.042 -13.145 1.00 31.45 217 LEU A O 1
ATOM 1855 N N . LYS A 1 230 ? 26.823 6.617 -14.772 1.00 31.70 218 LYS A N 1
ATOM 1856 C CA . LYS A 1 230 ? 28.183 6.182 -15.089 1.00 31.79 218 LYS A CA 1
ATOM 1857 C C . LYS A 1 230 ? 29.069 7.329 -15.575 1.00 31.96 218 LYS A C 1
ATOM 1858 O O . LYS A 1 230 ? 30.222 7.440 -15.156 1.00 32.31 218 LYS A O 1
ATOM 1860 N N . THR A 1 231 ? 28.537 8.170 -16.464 1.00 32.05 219 THR A N 1
ATOM 1861 C CA . THR A 1 231 ? 29.282 9.321 -16.986 1.00 31.82 219 THR A CA 1
ATOM 1862 C C . THR A 1 231 ? 29.583 10.322 -15.871 1.00 31.64 219 THR A C 1
ATOM 1863 O O . THR A 1 231 ? 30.683 10.869 -15.803 1.00 31.63 219 THR A O 1
ATOM 1867 N N . LEU A 1 232 ? 28.608 10.550 -14.991 1.00 31.59 220 LEU A N 1
ATOM 1868 C CA . LEU A 1 232 ? 28.814 11.413 -13.818 1.00 31.43 220 LEU A CA 1
ATOM 1869 C C . LEU A 1 232 ? 29.822 10.790 -12.863 1.00 31.68 220 LEU A C 1
ATOM 1870 O O . LEU A 1 232 ? 30.675 11.489 -12.311 1.00 31.56 220 LEU A O 1
ATOM 1875 N N . PHE A 1 233 ? 29.716 9.473 -12.686 1.00 32.00 221 PHE A N 1
ATOM 1876 C CA . PHE A 1 233 ? 30.563 8.730 -11.754 1.00 32.19 221 PHE A CA 1
ATOM 1877 C C . PHE A 1 233 ? 32.046 8.834 -12.109 1.00 32.50 221 PHE A C 1
ATOM 1878 O O . PHE A 1 233 ? 32.876 9.077 -11.236 1.00 32.83 221 PHE A O 1
ATOM 1886 N N . GLU A 1 234 ? 32.382 8.644 -13.381 1.00 32.89 222 GLU A N 1
ATOM 1887 C CA . GLU A 1 234 ? 33.786 8.679 -13.803 1.00 33.39 222 GLU A CA 1
ATOM 1888 C C . GLU A 1 234 ? 34.425 10.054 -13.542 1.00 33.73 222 GLU A C 1
ATOM 1889 O O . GLU A 1 234 ? 35.605 10.139 -13.200 1.00 33.76 222 GLU A O 1
ATOM 1891 N N . ASP A 1 235 ? 33.634 11.118 -13.684 1.00 34.12 223 ASP A N 1
ATOM 1892 C CA . ASP A 1 235 ? 34.080 12.470 -13.347 1.00 34.51 223 ASP A CA 1
ATOM 1893 C C . ASP A 1 235 ? 34.300 12.638 -11.846 1.00 34.67 223 ASP A C 1
ATOM 1894 O O . ASP A 1 235 ? 35.316 13.194 -11.432 1.00 34.77 223 ASP A O 1
ATOM 1899 N N . VAL A 1 236 ? 33.352 12.157 -11.038 1.00 34.56 224 VAL A N 1
ATOM 1900 C CA . VAL A 1 236 ? 33.482 12.191 -9.572 1.00 34.62 224 VAL A CA 1
ATOM 1901 C C . VAL A 1 236 ? 34.754 11.485 -9.060 1.00 34.93 224 VAL A C 1
ATOM 1902 O O . VAL A 1 236 ? 35.411 11.980 -8.142 1.00 34.81 224 VAL A O 1
ATOM 1906 N N . VAL A 1 237 ? 35.091 10.329 -9.631 1.00 35.34 225 VAL A N 1
ATOM 1907 C CA . VAL A 1 237 ? 36.295 9.615 -9.194 1.00 35.83 225 VAL A CA 1
ATOM 1908 C C . VAL A 1 237 ? 37.551 10.331 -9.686 1.00 35.89 225 VAL A C 1
ATOM 1909 O O . VAL A 1 237 ? 38.567 10.355 -8.991 1.00 35.86 225 VAL A O 1
ATOM 1913 N N . GLU A 1 238 ? 37.469 10.914 -10.881 1.00 36.08 226 GLU A N 1
ATOM 1914 C CA . GLU A 1 238 ? 38.603 11.637 -11.460 1.00 36.20 226 GLU A CA 1
ATOM 1915 C C . GLU A 1 238 ? 38.953 12.855 -10.606 1.00 36.10 226 GLU A C 1
ATOM 1916 O O . GLU A 1 238 ? 40.123 13.094 -10.312 1.00 36.14 226 GLU A O 1
ATOM 1918 N N . LEU A 1 239 ? 37.936 13.615 -10.208 1.00 35.88 227 LEU A N 1
ATOM 1919 C CA . LEU A 1 239 ? 38.135 14.764 -9.323 1.00 35.79 227 LEU A CA 1
ATOM 1920 C C . LEU A 1 239 ? 38.570 14.347 -7.910 1.00 35.42 227 LEU A C 1
ATOM 1921 O O . LEU A 1 239 ? 39.488 14.945 -7.338 1.00 35.06 227 LEU A O 1
ATOM 1926 N N . SER A 1 240 ? 37.928 13.316 -7.361 1.00 34.80 228 SER A N 1
ATOM 1927 C CA . SER A 1 240 ? 38.168 12.905 -5.970 1.00 34.33 228 SER A CA 1
ATOM 1928 C C . SER A 1 240 ? 39.643 12.653 -5.671 1.00 34.07 228 SER A C 1
ATOM 1929 O O . SER A 1 240 ? 40.081 12.820 -4.541 1.00 33.69 228 SER A O 1
ATOM 1932 N N . ARG A 1 241 ? 40.385 12.235 -6.689 1.00 34.09 229 ARG A N 1
ATOM 1933 C CA . ARG A 1 241 ? 41.839 12.035 -6.600 1.00 34.24 229 ARG A CA 1
ATOM 1934 C C . ARG A 1 241 ? 42.641 13.337 -6.400 1.00 34.18 229 ARG A C 1
ATOM 1935 O O . ARG A 1 241 ? 43.767 13.328 -5.892 1.00 34.34 229 ARG A O 1
ATOM 1939 N N . ARG A 1 242 ? 42.059 14.450 -6.822 1.00 34.13 230 ARG A N 1
ATOM 1940 C CA . ARG A 1 242 ? 42.679 15.761 -6.701 1.00 34.12 230 ARG A CA 1
ATOM 1941 C C . ARG A 1 242 ? 42.348 16.480 -5.384 1.00 33.99 230 ARG A C 1
ATOM 1942 O O . ARG A 1 242 ? 42.874 17.561 -5.135 1.00 34.34 230 ARG A O 1
ATOM 1944 N N . VAL A 1 243 ? 41.488 15.894 -4.545 1.00 33.75 231 VAL A N 1
ATOM 1945 C CA . VAL A 1 243 ? 40.992 16.579 -3.338 1.00 33.34 231 VAL A CA 1
ATOM 1946 C C . VAL A 1 243 ? 40.994 15.689 -2.091 1.00 33.08 231 VAL A C 1
ATOM 1947 O O . VAL A 1 243 ? 41.122 14.467 -2.190 1.00 33.14 231 VAL A O 1
ATOM 1951 N N . LYS A 1 244 ? 40.871 16.316 -0.920 1.00 32.65 232 LYS A N 1
ATOM 1952 C CA . LYS A 1 244 ? 40.873 15.586 0.357 1.00 32.04 232 LYS A CA 1
ATOM 1953 C C . LYS A 1 244 ? 39.610 14.729 0.461 1.00 31.76 232 LYS A C 1
ATOM 1954 O O . LYS A 1 244 ? 39.686 13.547 0.797 1.00 31.45 232 LYS A O 1
ATOM 1960 N N . GLU A 1 245 ? 38.458 15.347 0.179 1.00 31.24 233 GLU A N 1
ATOM 1961 C CA . GLU A 1 245 ? 37.156 14.668 0.213 1.00 31.00 233 GLU A CA 1
ATOM 1962 C C . GLU A 1 245 ? 36.207 15.238 -0.834 1.00 30.91 233 GLU A C 1
ATOM 1963 O O . GLU A 1 245 ? 36.343 16.391 -1.245 1.00 30.72 233 GLU A O 1
ATOM 1969 N N . THR A 1 246 ? 35.243 14.418 -1.250 1.00 30.74 234 THR A N 1
ATOM 1970 C CA . THR A 1 246 ? 34.236 14.800 -2.242 1.00 30.73 234 THR A CA 1
ATOM 1971 C C . THR A 1 246 ? 32.862 14.490 -1.671 1.00 30.70 234 THR A C 1
ATOM 1972 O O . THR A 1 246 ? 32.654 13.413 -1.111 1.00 30.91 234 THR A O 1
ATOM 1976 N N . TYR A 1 247 ? 31.933 15.432 -1.818 1.00 30.67 235 TYR A N 1
ATOM 1977 C CA . TYR A 1 247 ? 30.570 15.281 -1.310 1.00 30.60 235 TYR A CA 1
ATOM 1978 C C . TYR A 1 247 ? 29.599 15.317 -2.470 1.00 30.45 235 TYR A C 1
ATOM 1979 O O . TYR A 1 247 ? 29.553 16.286 -3.220 1.00 30.86 235 TYR A O 1
ATOM 1988 N N . VAL A 1 248 ? 28.815 14.259 -2.606 1.00 30.13 236 VAL A N 1
ATOM 1989 C CA . VAL A 1 248 ? 27.934 14.093 -3.750 1.00 29.73 236 VAL A CA 1
ATOM 1990 C C . VAL A 1 248 ? 26.512 13.934 -3.233 1.00 29.62 236 VAL A C 1
ATOM 1991 O O . VAL A 1 248 ? 26.227 13.024 -2.459 1.00 29.63 236 VAL A O 1
ATOM 1995 N N . PHE A 1 249 ? 25.622 14.825 -3.644 1.00 29.64 237 PHE A N 1
ATOM 1996 C CA . PHE A 1 249 ? 24.223 14.760 -3.201 1.00 29.69 237 PHE A CA 1
ATOM 1997 C C . PHE A 1 249 ? 23.280 14.733 -4.386 1.00 29.71 237 PHE A C 1
ATOM 1998 O O . PHE A 1 249 ? 23.511 15.438 -5.369 1.00 29.57 237 PHE A O 1
ATOM 2006 N N . PHE A 1 250 ? 22.224 13.918 -4.271 1.00 29.88 238 PHE A N 1
ATOM 2007 C CA . PHE A 1 250 ? 21.149 13.816 -5.271 1.00 29.65 238 PHE A CA 1
ATOM 2008 C C . PHE A 1 250 ? 19.914 14.536 -4.775 1.00 29.80 238 PHE A C 1
ATOM 2009 O O . PHE A 1 250 ? 19.449 14.291 -3.662 1.00 29.65 238 PHE A O 1
ATOM 2017 N N . ASN A 1 251 ? 19.364 15.390 -5.631 1.00 29.93 239 ASN A N 1
ATOM 2018 C CA . ASN A 1 251 ? 18.336 16.338 -5.244 1.00 30.31 239 ASN A CA 1
ATOM 2019 C C . ASN A 1 251 ? 16.996 16.072 -5.917 1.00 30.01 239 ASN A C 1
ATOM 2020 O O . ASN A 1 251 ? 16.018 16.770 -5.651 1.00 29.77 239 ASN A O 1
ATOM 2025 N N . ASN A 1 252 ? 16.968 15.080 -6.803 1.00 30.05 240 ASN A N 1
ATOM 2026 C CA . ASN A 1 252 ? 15.753 14.697 -7.525 1.00 30.17 240 ASN A CA 1
ATOM 2027 C C . ASN A 1 252 ? 14.876 13.831 -6.644 1.00 30.53 240 ASN A C 1
ATOM 2028 O O . ASN A 1 252 ? 14.588 12.690 -6.974 1.00 30.68 240 ASN A O 1
ATOM 2033 N N . CYS A 1 253 ? 14.442 14.400 -5.522 1.00 31.17 241 CYS A N 1
ATOM 2034 C CA . CYS A 1 253 ? 13.883 13.631 -4.398 1.00 31.82 241 CYS A CA 1
ATOM 2035 C C . CYS A 1 253 ? 12.414 13.252 -4.559 1.00 30.92 241 CYS A C 1
ATOM 2036 O O . CYS A 1 253 ? 11.869 12.521 -3.733 1.00 30.42 241 CYS A O 1
ATOM 2039 N N . TYR A 1 254 ? 11.782 13.740 -5.621 1.00 30.66 242 TYR A N 1
ATOM 2040 C CA . TYR A 1 254 ? 10.372 13.423 -5.897 1.00 30.42 242 TYR A CA 1
ATOM 2041 C C . TYR A 1 254 ? 10.178 11.907 -6.001 1.00 30.30 242 TYR A C 1
ATOM 2042 O O . TYR A 1 254 ? 10.768 11.254 -6.870 1.00 30.52 242 TYR A O 1
ATOM 2051 N N . LYS A 1 255 ? 9.374 11.362 -5.088 1.00 29.95 243 LYS A N 1
ATOM 2052 C CA . LYS A 1 255 ? 9.046 9.927 -5.043 1.00 29.65 243 LYS A CA 1
ATOM 2053 C C . LYS A 1 255 ? 10.272 8.998 -4.919 1.00 29.27 243 LYS A C 1
ATOM 2054 O O . LYS A 1 255 ? 10.285 7.889 -5.463 1.00 29.40 243 LYS A O 1
ATOM 2060 N N . GLY A 1 256 ? 11.286 9.455 -4.190 1.00 28.62 244 GLY A N 1
ATOM 2061 C CA . GLY A 1 256 ? 12.421 8.604 -3.830 1.00 28.37 244 GLY A CA 1
ATOM 2062 C C . GLY A 1 256 ? 13.433 8.370 -4.937 1.00 28.22 244 GLY A C 1
ATOM 2063 O O . GLY A 1 256 ? 14.348 7.563 -4.779 1.00 28.28 244 GLY A O 1
ATOM 2064 N N . GLN A 1 257 ? 13.284 9.093 -6.044 1.00 27.99 245 GLN A N 1
ATOM 2065 C CA . GLN A 1 257 ? 14.157 8.941 -7.196 1.00 27.75 245 GLN A CA 1
ATOM 2066 C C . GLN A 1 257 ? 15.601 9.253 -6.824 1.00 27.70 245 GLN A C 1
ATOM 2067 O O . GLN A 1 257 ? 16.513 8.542 -7.239 1.00 27.71 245 GLN A O 1
ATOM 2073 N N . ALA A 1 258 ? 15.792 10.296 -6.019 1.00 27.57 246 ALA A N 1
ATOM 2074 C CA . ALA A 1 258 ? 17.114 10.681 -5.523 1.00 27.66 246 ALA A CA 1
ATOM 2075 C C . ALA A 1 258 ? 17.785 9.559 -4.734 1.00 27.58 246 ALA A C 1
ATOM 2076 O O . ALA A 1 258 ? 18.970 9.286 -4.914 1.00 28.04 246 ALA A O 1
ATOM 2078 N N . ALA A 1 259 ? 17.017 8.924 -3.852 1.00 27.62 247 ALA A N 1
ATOM 2079 C CA . ALA A 1 259 ? 17.510 7.814 -3.040 1.00 27.12 247 ALA A CA 1
ATOM 2080 C C . ALA A 1 259 ? 17.890 6.618 -3.919 1.00 27.06 247 ALA A C 1
ATOM 2081 O O . ALA A 1 259 ? 18.960 6.037 -3.735 1.00 27.09 247 ALA A O 1
ATOM 2083 N N . ILE A 1 260 ? 17.024 6.271 -4.877 1.00 26.82 248 ILE A N 1
ATOM 2084 C CA . ILE A 1 260 ? 17.314 5.215 -5.862 1.00 26.65 248 ILE A CA 1
ATOM 2085 C C . ILE A 1 260 ? 18.635 5.488 -6.572 1.00 26.44 248 ILE A C 1
ATOM 2086 O O . ILE A 1 260 ? 19.544 4.653 -6.546 1.00 26.79 248 ILE A O 1
ATOM 2091 N N . ASN A 1 261 ? 18.748 6.660 -7.184 1.00 26.12 249 ASN A N 1
ATOM 2092 C CA . ASN A 1 261 ? 19.960 7.037 -7.900 1.00 25.85 249 ASN A CA 1
ATOM 2093 C C . ASN A 1 261 ? 21.193 7.119 -6.995 1.00 25.84 249 ASN A C 1
ATOM 2094 O O . ASN A 1 261 ? 22.299 6.743 -7.406 1.00 25.57 249 ASN A O 1
ATOM 2099 N N . ALA A 1 262 ? 21.010 7.615 -5.775 1.00 25.69 250 ALA A N 1
ATOM 2100 C CA . ALA A 1 262 ? 22.129 7.747 -4.841 1.00 25.77 250 ALA A CA 1
ATOM 2101 C C . ALA A 1 262 ? 22.650 6.370 -4.436 1.00 25.40 250 ALA A C 1
ATOM 2102 O O . ALA A 1 262 ? 23.861 6.172 -4.268 1.00 25.42 250 ALA A O 1
ATOM 2104 N N . LEU A 1 263 ? 21.722 5.433 -4.280 1.00 25.05 251 LEU A N 1
ATOM 2105 C CA . LEU A 1 263 ? 22.047 4.033 -3.995 1.00 25.07 251 LEU A CA 1
ATOM 2106 C C . LEU A 1 263 ? 22.725 3.336 -5.179 1.00 24.85 251 LEU A C 1
ATOM 2107 O O . LEU A 1 263 ? 23.600 2.489 -4.980 1.00 24.24 251 LEU A O 1
ATOM 2112 N N . GLN A 1 264 ? 22.300 3.674 -6.398 1.00 24.79 252 GLN A N 1
ATOM 2113 C CA . GLN A 1 264 ? 22.936 3.155 -7.611 1.00 24.84 252 GLN A CA 1
ATOM 2114 C C . GLN A 1 264 ? 24.352 3.679 -7.705 1.00 25.30 252 GLN A C 1
ATOM 2115 O O . GLN A 1 264 ? 25.282 2.942 -7.999 1.00 25.36 252 GLN A O 1
ATOM 2121 N N . PHE A 1 265 ? 24.495 4.970 -7.447 1.00 26.21 253 PHE A N 1
ATOM 2122 C CA . PHE A 1 265 ? 25.794 5.638 -7.459 1.00 26.73 253 PHE A CA 1
ATOM 2123 C C . PHE A 1 265 ? 26.729 5.080 -6.384 1.00 26.92 253 PHE A C 1
ATOM 2124 O O . PHE A 1 265 ? 27.912 4.848 -6.635 1.00 26.67 253 PHE A O 1
ATOM 2132 N N . LYS A 1 266 ? 26.180 4.875 -5.189 1.00 27.38 254 LYS A N 1
ATOM 2133 C CA . LYS A 1 266 ? 26.932 4.338 -4.044 1.00 27.61 254 LYS A CA 1
ATOM 2134 C C . LYS A 1 266 ? 27.493 2.945 -4.342 1.00 27.94 254 LYS A C 1
ATOM 2135 O O . LYS A 1 266 ? 28.625 2.622 -3.963 1.00 27.55 254 LYS A O 1
ATOM 2141 N N . LYS A 1 267 ? 26.682 2.136 -5.021 1.00 28.36 255 LYS A N 1
ATOM 2142 C CA . LYS A 1 267 ? 27.082 0.823 -5.519 1.00 28.81 255 LYS A CA 1
ATOM 2143 C C . LYS A 1 267 ? 28.290 0.919 -6.456 1.00 29.51 255 LYS A C 1
ATOM 2144 O O . LYS A 1 267 ? 29.216 0.113 -6.370 1.00 29.10 255 LYS A O 1
ATOM 2150 N N . MET A 1 268 ? 28.264 1.895 -7.360 1.00 30.51 256 MET A N 1
ATOM 2151 C CA . MET A 1 268 ? 29.367 2.104 -8.296 1.00 31.40 256 MET A CA 1
ATOM 2152 C C . MET A 1 268 ? 30.662 2.431 -7.552 1.00 32.53 256 MET A C 1
ATOM 2153 O O . MET A 1 268 ? 31.731 1.921 -7.892 1.00 32.49 256 MET A O 1
ATOM 2158 N N . LEU A 1 269 ? 30.553 3.274 -6.529 1.00 33.96 257 LEU A N 1
ATOM 2159 C CA . LEU A 1 269 ? 31.695 3.623 -5.682 1.00 35.11 257 LEU A CA 1
ATOM 2160 C C . LEU A 1 269 ? 32.282 2.403 -4.992 1.00 35.83 257 LEU A C 1
ATOM 2161 O O . LEU A 1 269 ? 33.498 2.306 -4.835 1.00 35.86 257 LEU A O 1
ATOM 2166 N N . GLU A 1 270 ? 31.419 1.471 -4.594 1.00 36.94 258 GLU A N 1
ATOM 2167 C CA . GLU A 1 270 ? 31.851 0.281 -3.851 1.00 37.76 258 GLU A CA 1
ATOM 2168 C C . GLU A 1 270 ? 32.769 -0.662 -4.626 1.00 38.30 258 GLU A C 1
ATOM 2169 O O . GLU A 1 270 ? 33.430 -1.491 -4.006 1.00 38.40 258 GLU A O 1
ATOM 2175 N N . GLU A 1 271 ? 32.813 -0.556 -5.955 1.00 39.13 259 GLU A N 1
ATOM 2176 C CA . GLU A 1 271 ? 33.893 -1.196 -6.727 1.00 39.83 259 GLU A CA 1
ATOM 2177 C C . GLU A 1 271 ? 34.854 -0.151 -7.288 1.00 40.12 259 GLU A C 1
ATOM 2178 O O . GLU A 1 271 ? 35.788 0.279 -6.604 1.00 40.71 259 GLU A O 1
#

InterPro domains:
  IPR002763 Protein of unknown function DUF72 [PF01904] (19-256)
  IPR002763 Protein of unknown function DUF72 [PTHR30348] (2-260)
  IPR036520 UPF0759 superfamily [G3DSA:3.20.20.410] (1-261)
  IPR036520 UPF0759 superfamily [SSF117396] (1-258)